Protein 8HGN (pdb70)

Nearest PDB structures (foldseek):
  8hgn-assembly1_A  TM=1.003E+00  e=7.269E-80  Methylorubrum extorquens CM4
  4e3e-assembly1_A  TM=9.596E-01  e=1.161E-53  Chloroflexus aurantiacus J-10-fl
  2bi0-assembly1_A  TM=8.191E-01  e=8.442E-24  Mycobacterium tuberculosis H37Rv
  5i7n-assembly1_A-2  TM=6.799E-01  e=1.472E-16  Mycobacteroides abscessus
  4ffu-assembly1_D  TM=8.219E-01  e=1.623E-09  Sinorhizobium meliloti 1021

Structure (mmCIF, N/CA/C/O backbone):
data_8HGN
#
_entry.id   8HGN
#
_cell.length_a   79.224
_cell.length_b   79.224
_cell.length_c   91.008
_cell.angle_alpha   90.00
_cell.angle_beta   90.00
_cell.angle_gamma   120.00
#
_symmetry.space_group_name_H-M   'P 63'
#
loop_
_entity.id
_entity.type
_entity.pdbx_description
1 polymer 'Beta-methylmalyl-CoA dehydratase'
2 non-polymer D-MALATE
3 water water
#
loop_
_atom_site.group_PDB
_atom_site.id
_atom_site.type_symbol
_atom_site.label_atom_id
_atom_site.label_alt_id
_atom_site.label_comp_id
_atom_site.label_asym_id
_atom_site.label_entity_id
_atom_site.label_seq_id
_atom_site.pdbx_PDB_ins_code
_atom_site.Cartn_x
_atom_site.Cartn_y
_atom_site.Cartn_z
_atom_site.occupancy
_atom_site.B_iso_or_equiv
_atom_site.auth_seq_id
_atom_site.auth_comp_id
_atom_site.auth_asym_id
_atom_site.auth_atom_id
_atom_site.pdbx_PDB_model_num
ATOM 1 N N . LYS A 1 2 ? -33.497 -44.705 -2.827 1.00 53.57 2 LYS A N 1
ATOM 2 C CA . LYS A 1 2 ? -32.232 -44.353 -2.114 1.00 54.30 2 LYS A CA 1
ATOM 3 C C . LYS A 1 2 ? -31.076 -44.144 -3.116 1.00 60.06 2 LYS A C 1
ATOM 4 O O . LYS A 1 2 ? -29.999 -43.659 -2.665 1.00 66.30 2 LYS A O 1
ATOM 10 N N . THR A 1 3 ? -31.278 -44.495 -4.401 1.00 58.50 3 THR A N 1
ATOM 11 C CA . THR A 1 3 ? -30.454 -44.070 -5.574 1.00 56.65 3 THR A CA 1
ATOM 12 C C . THR A 1 3 ? -30.298 -42.547 -5.545 1.00 61.00 3 THR A C 1
ATOM 13 O O . THR A 1 3 ? -31.291 -41.856 -5.853 1.00 63.47 3 THR A O 1
ATOM 17 N N . ASN A 1 4 ? -29.099 -42.058 -5.211 1.00 56.73 4 ASN A N 1
ATOM 18 C CA . ASN A 1 4 ? -28.817 -40.623 -4.950 1.00 49.54 4 ASN A CA 1
ATOM 19 C C . ASN A 1 4 ? -27.634 -40.213 -5.810 1.00 47.56 4 ASN A C 1
ATOM 20 O O . ASN A 1 4 ? -26.495 -40.477 -5.430 1.00 48.34 4 ASN A O 1
ATOM 25 N N . PRO A 1 5 ? -27.861 -39.556 -6.975 1.00 44.61 5 PRO A N 1
ATOM 26 C CA . PRO A 1 5 ? -26.770 -38.971 -7.752 1.00 45.31 5 PRO A CA 1
ATOM 27 C C . PRO A 1 5 ? -26.138 -37.752 -7.050 1.00 41.22 5 PRO A C 1
ATOM 28 O O . PRO A 1 5 ? -25.148 -37.249 -7.615 1.00 31.71 5 PRO A O 1
ATOM 32 N N . GLY A 1 6 ? -26.694 -37.332 -5.892 1.00 42.61 6 GLY A N 1
ATOM 33 C CA . GLY A 1 6 ? -26.154 -36.281 -4.998 1.00 39.41 6 GLY A CA 1
ATOM 34 C C . GLY A 1 6 ? -26.935 -34.978 -5.120 1.00 42.35 6 GLY A C 1
ATOM 35 O O . GLY A 1 6 ? -28.078 -35.027 -5.631 1.00 44.72 6 GLY A O 1
ATOM 36 N N . ARG A 1 7 ? -26.363 -33.861 -4.636 1.00 37.49 7 ARG A N 1
ATOM 37 C CA . ARG A 1 7 ? -26.889 -32.473 -4.797 1.00 35.55 7 ARG A CA 1
ATOM 38 C C . ARG A 1 7 ? -26.314 -31.777 -6.023 1.00 30.21 7 ARG A C 1
ATOM 39 O O . ARG A 1 7 ? -25.062 -31.829 -6.215 1.00 29.42 7 ARG A O 1
ATOM 47 N N . PHE A 1 8 ? -27.196 -31.098 -6.760 1.00 28.02 8 PHE A N 1
ATOM 48 C CA . PHE A 1 8 ? -26.881 -30.251 -7.938 1.00 32.32 8 PHE A CA 1
ATOM 49 C C . PHE A 1 8 ? -27.164 -28.776 -7.603 1.00 32.54 8 PHE A C 1
ATOM 50 O O . PHE A 1 8 ? -27.687 -28.463 -6.511 1.00 34.86 8 PHE A O 1
ATOM 58 N N . PHE A 1 9 ? -26.788 -27.880 -8.514 1.00 35.73 9 PHE A N 1
ATOM 59 C CA . PHE A 1 9 ? -26.788 -26.411 -8.271 1.00 37.60 9 PHE A CA 1
ATOM 60 C C . PHE A 1 9 ? -28.188 -25.950 -7.816 1.00 36.53 9 PHE A C 1
ATOM 61 O O . PHE A 1 9 ? -28.279 -25.374 -6.702 1.00 30.86 9 PHE A O 1
ATOM 69 N N . GLU A 1 10 ? -29.260 -26.289 -8.554 1.00 39.80 10 GLU A N 1
ATOM 70 C CA . GLU A 1 10 ? -30.674 -25.947 -8.181 1.00 35.83 10 GLU A CA 1
ATOM 71 C C . GLU A 1 10 ? -31.094 -26.473 -6.802 1.00 34.22 10 GLU A C 1
ATOM 72 O O . GLU A 1 10 ? -32.095 -25.956 -6.313 1.00 35.03 10 GLU A O 1
ATOM 78 N N . ASP A 1 11 ? -30.387 -27.439 -6.192 1.00 32.29 11 ASP A N 1
ATOM 79 C CA . ASP A 1 11 ? -30.768 -28.022 -4.872 1.00 33.53 11 ASP A CA 1
ATOM 80 C C . ASP A 1 11 ? -30.329 -27.139 -3.709 1.00 31.40 11 ASP A C 1
ATOM 81 O O . ASP A 1 11 ? -30.954 -27.243 -2.672 1.00 38.11 11 ASP A O 1
ATOM 86 N N . PHE A 1 12 ? -29.285 -26.323 -3.853 1.00 35.96 12 PHE A N 1
ATOM 87 C CA . PHE A 1 12 ? -28.809 -25.419 -2.771 1.00 34.39 12 PHE A CA 1
ATOM 88 C C . PHE A 1 12 ? -29.811 -24.280 -2.568 1.00 35.97 12 PHE A C 1
ATOM 89 O O . PHE A 1 12 ? -30.284 -23.667 -3.569 1.00 40.18 12 PHE A O 1
ATOM 97 N N . ARG A 1 13 ? -30.095 -23.983 -1.303 1.00 39.96 13 ARG A N 1
ATOM 98 C CA . ARG A 1 13 ? -30.834 -22.766 -0.875 1.00 47.35 13 ARG A CA 1
ATOM 99 C C . ARG A 1 13 ? -29.900 -21.898 -0.027 1.00 43.01 13 ARG A C 1
ATOM 100 O O . ARG A 1 13 ? -29.331 -22.443 0.937 1.00 50.23 13 ARG A O 1
ATOM 108 N N . LEU A 1 14 ? -29.704 -20.620 -0.373 1.00 41.67 14 LEU A N 1
ATOM 109 C CA . LEU A 1 14 ? -28.843 -19.695 0.433 1.00 40.28 14 LEU A CA 1
ATOM 110 C C . LEU A 1 14 ? -29.192 -19.860 1.913 1.00 42.96 14 LEU A C 1
ATOM 111 O O . LEU A 1 14 ? -30.362 -20.237 2.201 1.00 42.96 14 LEU A O 1
ATOM 116 N N . GLY A 1 15 ? -28.190 -19.645 2.792 1.00 40.33 15 GLY A N 1
ATOM 117 C CA . GLY A 1 15 ? -28.299 -19.660 4.259 1.00 36.18 15 GLY A CA 1
ATOM 118 C C . GLY A 1 15 ? -28.502 -21.044 4.841 1.00 37.67 15 GLY A C 1
ATOM 119 O O . GLY A 1 15 ? -28.610 -21.139 6.097 1.00 40.94 15 GLY A O 1
ATOM 120 N N . GLU A 1 16 ? -28.553 -22.114 4.036 1.00 35.80 16 GLU A N 1
ATOM 121 C CA . GLU A 1 16 ? -28.667 -23.466 4.648 1.00 36.65 16 GLU A CA 1
ATOM 122 C C . GLU A 1 16 ? -27.323 -23.870 5.272 1.00 33.34 16 GLU A C 1
ATOM 123 O O . GLU A 1 16 ? -26.248 -23.584 4.707 1.00 32.25 16 GLU A O 1
ATOM 129 N N . THR A 1 17 ? -27.414 -24.510 6.429 1.00 37.19 17 THR A N 1
ATOM 130 C CA . THR A 1 17 ? -26.298 -25.156 7.153 1.00 38.53 17 THR A CA 1
ATOM 131 C C . THR A 1 17 ? -26.397 -26.631 6.798 1.00 38.81 17 THR A C 1
ATOM 132 O O . THR A 1 17 ? -27.527 -27.183 6.901 1.00 36.08 17 THR A O 1
ATOM 136 N N . ILE A 1 18 ? -25.291 -27.193 6.310 1.00 37.95 18 ILE A N 1
ATOM 137 C CA . ILE A 1 18 ? -25.142 -28.653 6.054 1.00 34.32 18 ILE A CA 1
ATOM 138 C C . ILE A 1 18 ? -24.169 -29.217 7.091 1.00 31.73 18 ILE A C 1
ATOM 139 O O . ILE A 1 18 ? -23.023 -28.714 7.183 1.00 33.13 18 ILE A O 1
ATOM 144 N N . ARG A 1 19 ? -24.646 -30.200 7.846 1.00 32.67 19 ARG A N 1
ATOM 145 C CA . ARG A 1 19 ? -23.912 -30.901 8.930 1.00 35.14 19 ARG A CA 1
ATOM 146 C C . ARG A 1 19 ? -23.339 -32.217 8.366 1.00 31.04 19 ARG A C 1
ATOM 147 O O . ARG A 1 19 ? -24.024 -33.238 8.441 1.00 30.54 19 ARG A O 1
ATOM 155 N N . HIS A 1 20 ? -22.130 -32.155 7.783 1.00 27.97 20 HIS A N 1
ATOM 156 C CA . HIS A 1 20 ? -21.509 -33.212 6.938 1.00 27.37 20 HIS A CA 1
ATOM 157 C C . HIS A 1 20 ? -21.279 -34.493 7.725 1.00 25.92 20 HIS A C 1
ATOM 158 O O . HIS A 1 20 ? -21.154 -34.434 8.934 1.00 30.36 20 HIS A O 1
ATOM 165 N N . ALA A 1 21 ? -21.299 -35.627 7.028 1.00 30.04 21 ALA A N 1
ATOM 166 C CA . ALA A 1 21 ? -21.136 -36.986 7.592 1.00 25.23 21 ALA A CA 1
ATOM 167 C C . ALA A 1 21 ? -19.654 -37.385 7.602 1.00 23.06 21 ALA A C 1
ATOM 168 O O . ALA A 1 21 ? -18.775 -36.573 7.173 1.00 24.72 21 ALA A O 1
ATOM 170 N N . THR A 1 22 ? -19.411 -38.585 8.103 1.00 22.87 22 THR A N 1
ATOM 171 C CA . THR A 1 22 ? -18.110 -39.308 8.144 1.00 24.82 22 THR A CA 1
ATOM 172 C C . THR A 1 22 ? -17.045 -38.421 8.773 1.00 22.20 22 THR A C 1
ATOM 173 O O . THR A 1 22 ? -16.140 -37.957 8.084 1.00 22.98 22 THR A O 1
ATOM 177 N N . PRO A 1 23 ? -17.099 -38.179 10.101 1.00 23.59 23 PRO A N 1
ATOM 178 C CA . PRO A 1 23 ? -15.999 -37.520 10.792 1.00 23.28 23 PRO A CA 1
ATOM 179 C C . PRO A 1 23 ? -14.778 -38.448 10.716 1.00 23.22 23 PRO A C 1
ATOM 180 O O . PRO A 1 23 ? -14.947 -39.660 10.638 1.00 24.75 23 PRO A O 1
ATOM 184 N N . ARG A 1 24 ? -13.583 -37.854 10.736 1.00 21.68 24 ARG A N 1
ATOM 185 C CA . ARG A 1 24 ? -12.343 -38.558 10.380 1.00 23.79 24 ARG A CA 1
ATOM 186 C C . ARG A 1 24 ? -11.332 -38.495 11.513 1.00 22.07 24 ARG A C 1
ATOM 187 O O . ARG A 1 24 ? -10.848 -37.378 11.759 1.00 20.76 24 ARG A O 1
ATOM 195 N N . THR A 1 25 ? -10.974 -39.653 12.086 1.00 24.34 25 THR A N 1
ATOM 196 C CA . THR A 1 25 ? -9.792 -39.803 12.970 1.00 24.66 25 THR A CA 1
ATOM 197 C C . THR A 1 25 ? -8.528 -39.839 12.105 1.00 24.32 25 THR A C 1
ATOM 198 O O . THR A 1 25 ? -8.389 -40.727 11.250 1.00 23.44 25 THR A O 1
ATOM 202 N N . VAL A 1 26 ? -7.656 -38.860 12.296 1.00 22.65 26 VAL A N 1
ATOM 203 C CA . VAL A 1 26 ? -6.388 -38.740 11.553 1.00 22.64 26 VAL A CA 1
ATOM 204 C C . VAL A 1 26 ? -5.337 -39.365 12.464 1.00 26.81 26 VAL A C 1
ATOM 205 O O . VAL A 1 26 ? -5.360 -39.062 13.689 1.00 24.86 26 VAL A O 1
ATOM 209 N N . THR A 1 27 ? -4.590 -40.335 11.915 1.00 22.96 27 THR A N 1
ATOM 210 C CA . THR A 1 27 ? -3.592 -41.187 12.596 1.00 22.64 27 THR A CA 1
ATOM 211 C C . THR A 1 27 ? -2.233 -40.970 11.933 1.00 22.70 27 THR A C 1
ATOM 212 O O . THR A 1 27 ? -2.149 -40.233 10.889 1.00 19.58 27 THR A O 1
ATOM 216 N N . THR A 1 28 ? -1.207 -41.627 12.455 1.00 21.19 28 THR A N 1
ATOM 217 C CA . THR A 1 28 ? 0.141 -41.671 11.817 1.00 24.14 28 THR A CA 1
ATOM 218 C C . THR A 1 28 ? 0.088 -42.474 10.501 1.00 20.40 28 THR A C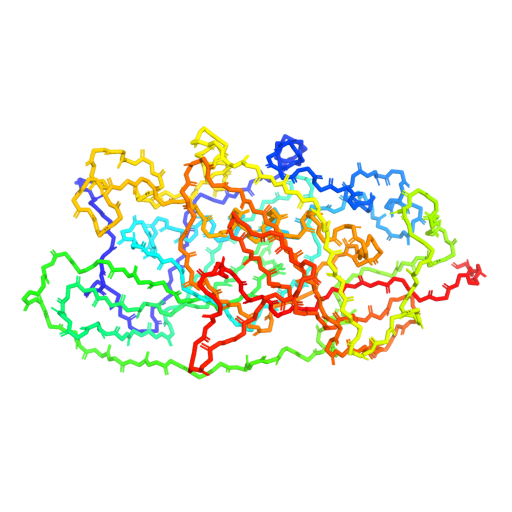 1
ATOM 219 O O . THR A 1 28 ? 1.001 -42.289 9.688 1.00 21.36 28 THR A O 1
ATOM 223 N N . GLY A 1 29 ? -0.940 -43.303 10.268 1.00 21.23 29 GLY A N 1
ATOM 224 C CA . GLY A 1 29 ? -1.213 -43.824 8.902 1.00 18.72 29 GLY A CA 1
ATOM 225 C C . GLY A 1 29 ? -1.344 -42.694 7.889 1.00 19.18 29 GLY A C 1
ATOM 226 O O . GLY A 1 29 ? -0.682 -42.702 6.850 1.00 19.11 29 GLY A O 1
ATOM 227 N N . ASP A 1 30 ? -2.175 -41.699 8.180 1.00 18.30 30 ASP A N 1
ATOM 228 C CA . ASP A 1 30 ? -2.484 -40.594 7.261 1.00 18.61 30 ASP A CA 1
ATOM 229 C C . ASP A 1 30 ? -1.215 -39.777 7.082 1.00 19.41 30 ASP A C 1
ATOM 230 O O . ASP A 1 30 ? -0.956 -39.365 5.947 1.00 14.81 30 ASP A O 1
ATOM 235 N N . VAL A 1 31 ? -0.492 -39.515 8.184 1.00 16.55 31 VAL A N 1
ATOM 236 C CA . VAL A 1 31 ? 0.771 -38.714 8.146 1.00 16.65 31 VAL A CA 1
ATOM 237 C C . VAL A 1 31 ? 1.756 -39.393 7.187 1.00 14.77 31 VAL A C 1
ATOM 238 O O . VAL A 1 31 ? 2.435 -38.709 6.388 1.00 16.75 31 VAL A O 1
ATOM 242 N N . ALA A 1 32 ? 1.957 -40.694 7.333 1.00 14.81 32 ALA A N 1
ATOM 243 C CA . ALA A 1 32 ? 2.923 -41.443 6.488 1.00 14.90 32 ALA A CA 1
ATOM 244 C C . ALA A 1 32 ? 2.472 -41.404 5.008 1.00 14.71 32 ALA A C 1
ATOM 245 O O . ALA A 1 32 ? 3.324 -41.324 4.104 1.00 13.52 32 ALA A O 1
ATOM 247 N N . LEU A 1 33 ? 1.170 -41.493 4.744 1.00 17.47 33 LEU A N 1
ATOM 248 C CA . LEU A 1 33 ? 0.681 -41.543 3.320 1.00 18.29 33 LEU A CA 1
ATOM 249 C C . LEU A 1 33 ? 0.768 -40.147 2.703 1.00 19.98 33 LEU A C 1
ATOM 250 O O . LEU A 1 33 ? 1.205 -40.022 1.477 1.00 19.36 33 LEU A O 1
ATOM 255 N N . TYR A 1 34 ? 0.425 -39.120 3.496 1.00 18.63 34 TYR A N 1
ATOM 256 C CA . TYR A 1 34 ? 0.551 -37.694 3.110 1.00 17.73 34 TYR A CA 1
ATOM 257 C C . TYR A 1 34 ? 2.017 -37.461 2.756 1.00 19.03 34 TYR A C 1
ATOM 258 O O . TYR A 1 34 ? 2.281 -36.805 1.718 1.00 17.30 34 TYR A O 1
ATOM 267 N N . THR A 1 35 ? 2.959 -37.970 3.590 1.00 18.53 35 THR A N 1
ATOM 268 C CA . THR A 1 35 ? 4.419 -37.782 3.356 1.00 16.66 35 THR A CA 1
ATOM 269 C C . THR A 1 35 ? 4.814 -38.402 2.002 1.00 15.04 35 THR A C 1
ATOM 270 O O . THR A 1 35 ? 5.553 -37.766 1.255 1.00 15.44 35 THR A O 1
ATOM 274 N N . ALA A 1 36 ? 4.342 -39.589 1.700 1.00 13.64 36 ALA A N 1
ATOM 275 C CA . ALA A 1 36 ? 4.634 -40.312 0.449 1.00 14.62 36 ALA A CA 1
ATOM 276 C C . ALA A 1 36 ? 3.855 -39.714 -0.749 1.00 14.53 36 ALA A C 1
ATOM 277 O O . ALA A 1 36 ? 4.354 -39.871 -1.875 1.00 15.40 36 ALA A O 1
ATOM 279 N N . LEU A 1 37 ? 2.715 -39.027 -0.563 1.00 14.85 37 LEU A N 1
ATOM 280 C CA . LEU A 1 37 ? 1.938 -38.497 -1.728 1.00 15.22 37 LEU A CA 1
ATOM 281 C C . LEU A 1 37 ? 2.531 -37.136 -2.190 1.00 17.47 37 LEU A C 1
ATOM 282 O O . LEU A 1 37 ? 2.564 -36.826 -3.449 1.00 13.35 37 LEU A O 1
ATOM 287 N N . TYR A 1 38 ? 3.168 -36.402 -1.275 1.00 16.72 38 TYR A N 1
ATOM 288 C CA . TYR A 1 38 ? 3.583 -34.988 -1.528 1.00 17.54 38 TYR A CA 1
ATOM 289 C C . TYR A 1 38 ? 5.062 -34.750 -1.210 1.00 17.11 38 TYR A C 1
ATOM 290 O O . TYR A 1 38 ? 5.621 -33.736 -1.689 1.00 20.38 38 TYR A O 1
ATOM 299 N N . GLY A 1 39 ? 5.674 -35.581 -0.379 1.00 18.95 39 GLY A N 1
ATOM 300 C CA . GLY A 1 39 ? 7.108 -35.477 -0.052 1.00 19.24 39 GLY A CA 1
ATOM 301 C C . GLY A 1 39 ? 7.495 -34.248 0.765 1.00 19.29 39 GLY A C 1
ATOM 302 O O . GLY A 1 39 ? 8.643 -33.820 0.676 1.00 19.39 39 GLY A O 1
ATOM 303 N N . PRO A 1 40 ? 6.642 -33.675 1.650 1.00 20.40 40 PRO A N 1
ATOM 304 C CA . PRO A 1 40 ? 7.042 -32.496 2.418 1.00 22.23 40 PRO A CA 1
ATOM 305 C C . PRO A 1 40 ? 8.154 -32.842 3.420 1.00 22.68 40 PRO A C 1
ATOM 306 O O . PRO A 1 40 ? 8.243 -33.964 3.856 1.00 20.41 40 PRO A O 1
ATOM 310 N N . ARG A 1 41 ? 9.053 -31.895 3.667 1.00 25.71 41 ARG A N 1
ATOM 311 C CA . ARG A 1 41 ? 10.283 -32.154 4.455 1.00 25.19 41 ARG A CA 1
ATOM 312 C C . ARG A 1 41 ? 10.385 -31.150 5.601 1.00 27.87 41 ARG A C 1
ATOM 313 O O . ARG A 1 41 ? 11.454 -31.056 6.177 1.00 30.66 41 ARG A O 1
ATOM 321 N N . PHE A 1 42 ? 9.302 -30.440 5.914 1.00 28.51 42 PHE A N 1
ATOM 322 C CA . PHE A 1 42 ? 9.221 -29.526 7.079 1.00 25.37 42 PHE A CA 1
ATOM 323 C C . PHE A 1 42 ? 9.365 -30.361 8.348 1.00 25.13 42 PHE A C 1
ATOM 324 O O . PHE A 1 42 ? 8.513 -31.252 8.635 1.00 21.39 42 PHE A O 1
ATOM 332 N N . THR A 1 43 ? 10.409 -30.054 9.119 1.00 25.37 43 THR A N 1
ATOM 333 C CA . THR A 1 43 ? 10.871 -30.889 10.262 1.00 24.10 43 THR A CA 1
ATOM 334 C C . THR A 1 43 ? 9.843 -30.879 11.394 1.00 23.61 43 THR A C 1
ATOM 335 O O . THR A 1 43 ? 9.599 -31.952 12.016 1.00 26.85 43 THR A O 1
ATOM 339 N N . VAL A 1 44 ? 9.184 -29.752 11.663 1.00 24.25 44 VAL A N 1
ATOM 340 C CA . VAL A 1 44 ? 8.165 -29.727 12.753 1.00 24.72 44 VAL A CA 1
ATOM 341 C C . VAL A 1 44 ? 7.218 -30.920 12.562 1.00 25.02 44 VAL A C 1
ATOM 342 O O . VAL A 1 44 ? 6.949 -31.608 13.539 1.00 25.19 44 VAL A O 1
ATOM 346 N N . GLN A 1 45 ? 6.714 -31.153 11.344 1.00 25.32 45 GLN A N 1
ATOM 347 C CA . GLN A 1 45 ? 5.706 -32.205 11.069 1.00 24.50 45 GLN A CA 1
ATOM 348 C C . GLN A 1 45 ? 6.377 -33.582 10.963 1.00 24.13 45 GLN A C 1
ATOM 349 O O . GLN A 1 45 ? 5.721 -34.582 11.294 1.00 27.02 45 GLN A O 1
ATOM 355 N N . SER A 1 46 ? 7.608 -33.642 10.474 1.00 24.49 46 SER A N 1
ATOM 356 C CA . SER A 1 46 ? 8.339 -34.892 10.142 1.00 26.63 46 SER A CA 1
ATOM 357 C C . SER A 1 46 ? 8.970 -35.545 11.384 1.00 27.06 46 SER A C 1
ATOM 358 O O . SER A 1 46 ? 8.975 -36.797 11.419 1.00 20.06 46 SER A O 1
ATOM 361 N N . SER A 1 47 ? 9.457 -34.752 12.356 1.00 28.00 47 SER A N 1
ATOM 362 C CA . SER A 1 47 ? 10.210 -35.230 13.563 1.00 27.75 47 SER A CA 1
ATOM 363 C C . SER A 1 47 ? 9.523 -34.809 14.866 1.00 26.91 47 SER A C 1
ATOM 364 O O . SER A 1 47 ? 9.534 -33.587 15.150 1.00 25.68 47 SER A O 1
ATOM 367 N N . ASP A 1 48 ? 8.938 -35.763 15.605 1.00 27.38 48 ASP A N 1
ATOM 368 C CA . ASP A 1 48 ? 8.385 -35.546 16.972 1.00 35.74 48 ASP A CA 1
ATOM 369 C C . ASP A 1 48 ? 9.506 -34.966 17.866 1.00 36.79 48 ASP A C 1
ATOM 370 O O . ASP A 1 48 ? 9.274 -33.915 18.505 1.00 35.88 48 ASP A O 1
ATOM 375 N N . ALA A 1 49 ? 10.675 -35.613 17.888 1.00 33.57 49 ALA A N 1
ATOM 376 C CA . ALA A 1 49 ? 11.866 -35.178 18.653 1.00 36.39 49 ALA A CA 1
ATOM 377 C C . ALA A 1 49 ? 12.002 -33.654 18.550 1.00 36.99 49 ALA A C 1
ATOM 378 O O . ALA A 1 49 ? 12.079 -32.995 19.606 1.00 33.07 49 ALA A O 1
ATOM 380 N N . PHE A 1 50 ? 11.997 -33.138 17.319 1.00 31.15 50 PHE A N 1
ATOM 381 C CA . PHE A 1 50 ? 12.269 -31.725 16.981 1.00 35.05 50 PHE A CA 1
ATOM 382 C C . PHE A 1 50 ? 11.120 -30.825 17.457 1.00 40.95 50 PHE A C 1
ATOM 383 O O . PHE A 1 50 ? 11.396 -29.717 17.989 1.00 41.14 50 PHE A O 1
ATOM 391 N N . ALA A 1 51 ? 9.876 -31.242 17.191 1.00 39.34 51 ALA A N 1
ATOM 392 C CA . ALA A 1 51 ? 8.637 -30.535 17.577 1.00 36.99 51 ALA A CA 1
ATOM 393 C C . ALA A 1 51 ? 8.594 -30.376 19.100 1.00 36.17 51 ALA A C 1
ATOM 394 O O . ALA A 1 51 ? 8.282 -29.292 19.591 1.00 35.50 51 ALA A O 1
ATOM 396 N N . LYS A 1 52 ? 8.822 -31.471 19.807 1.00 36.22 52 LYS A N 1
ATOM 397 C CA . LYS A 1 52 ? 8.792 -31.519 21.288 1.00 37.71 52 LYS A CA 1
ATOM 398 C C . LYS A 1 52 ? 9.807 -30.518 21.838 1.00 38.33 52 LYS A C 1
ATOM 399 O O . LYS A 1 52 ? 9.397 -29.694 22.681 1.00 40.16 52 LYS A O 1
ATOM 405 N N . THR A 1 53 ? 11.044 -30.523 21.331 1.00 36.23 53 THR A N 1
ATOM 406 C CA . THR A 1 53 ? 12.123 -29.647 21.865 1.00 40.79 53 THR A CA 1
ATOM 407 C C . THR A 1 53 ? 11.645 -28.191 21.754 1.00 42.77 53 THR A C 1
ATOM 408 O O . THR A 1 53 ? 11.795 -27.455 22.743 1.00 40.96 53 THR A O 1
ATOM 412 N N . ILE A 1 54 ? 11.038 -27.802 20.625 1.00 44.95 54 ILE A N 1
ATOM 413 C CA . ILE A 1 54 ? 10.720 -26.370 20.329 1.00 40.10 54 ILE A CA 1
ATOM 414 C C . ILE A 1 54 ? 9.438 -25.926 21.035 1.00 36.67 54 ILE A C 1
ATOM 415 O O . ILE A 1 54 ? 9.227 -24.704 21.076 1.00 42.82 54 ILE A O 1
ATOM 420 N N . GLY A 1 55 ? 8.607 -26.830 21.552 1.00 35.18 55 GLY A N 1
ATOM 421 C CA . GLY A 1 55 ? 7.461 -26.438 22.401 1.00 39.14 55 GLY A CA 1
ATOM 422 C C . GLY A 1 55 ? 6.102 -26.990 21.986 1.00 39.72 55 GLY A C 1
ATOM 423 O O . GLY A 1 55 ? 5.101 -26.587 22.633 1.00 46.29 55 GLY A O 1
ATOM 424 N N . TYR A 1 56 ? 6.039 -27.910 21.012 1.00 39.98 56 TYR A N 1
ATOM 425 C CA . TYR A 1 56 ? 4.825 -28.724 20.720 1.00 36.63 56 TYR A CA 1
ATOM 426 C C . TYR A 1 56 ? 4.763 -29.933 21.638 1.00 32.93 56 TYR A C 1
ATOM 427 O O . TYR A 1 56 ? 5.802 -30.391 22.085 1.00 32.90 56 TYR A O 1
ATOM 436 N N . PRO A 1 57 ? 3.564 -30.502 21.896 1.00 32.95 57 PRO A N 1
ATOM 437 C CA . PRO A 1 57 ? 3.423 -31.788 22.589 1.00 36.01 57 PRO A CA 1
ATOM 438 C C . PRO A 1 57 ? 3.851 -33.049 21.816 1.00 37.72 57 PRO A C 1
ATOM 439 O O . PRO A 1 57 ? 4.045 -34.121 22.424 1.00 42.40 57 PRO A O 1
ATOM 443 N N . ALA A 1 58 ? 3.916 -32.915 20.492 1.00 36.63 58 ALA A N 1
ATOM 444 C CA . ALA A 1 58 ? 4.193 -33.969 19.485 1.00 31.76 58 ALA A CA 1
ATOM 445 C C . ALA A 1 58 ? 4.161 -33.275 18.119 1.00 28.85 58 ALA A C 1
ATOM 446 O O . ALA A 1 58 ? 3.665 -32.090 18.072 1.00 29.63 58 ALA A O 1
ATOM 448 N N . SER A 1 59 ? 4.701 -33.882 17.057 1.00 26.99 59 SER A N 1
ATOM 449 C CA . SER A 1 59 ? 4.558 -33.319 15.685 1.00 25.51 59 SER A CA 1
ATOM 450 C C . SER A 1 59 ? 3.078 -33.030 15.462 1.00 23.63 59 SER A C 1
ATOM 451 O O . SER A 1 59 ? 2.218 -33.852 15.760 1.00 24.51 59 SER A O 1
ATOM 454 N N . PRO A 1 60 ? 2.712 -31.829 15.008 1.00 22.36 60 PRO A N 1
ATOM 455 C CA . PRO A 1 60 ? 1.347 -31.573 14.566 1.00 24.93 60 PRO A CA 1
ATOM 456 C C . PRO A 1 60 ? 1.118 -32.125 13.141 1.00 23.95 60 PRO A C 1
ATOM 457 O O . PRO A 1 60 ? 2.089 -32.295 12.412 1.00 21.98 60 PRO A O 1
ATOM 461 N N . LEU A 1 61 ? -0.137 -32.390 12.779 1.00 23.75 61 LEU A N 1
ATOM 462 C CA . LEU A 1 61 ? -0.480 -32.738 11.372 1.00 25.54 61 LEU A CA 1
ATOM 463 C C . LEU A 1 61 ? -0.033 -31.580 10.487 1.00 23.70 61 LEU A C 1
ATOM 464 O O . LEU A 1 61 ? -0.211 -30.434 10.908 1.00 28.27 61 LEU A O 1
ATOM 469 N N . ASP A 1 62 ? 0.575 -31.877 9.329 1.00 25.09 62 ASP A N 1
ATOM 470 C CA . ASP A 1 62 ? 0.706 -30.909 8.214 1.00 24.00 62 ASP A CA 1
ATOM 471 C C . ASP A 1 62 ? -0.644 -30.173 8.120 1.00 21.82 62 ASP A C 1
ATOM 472 O O . ASP A 1 62 ? -1.711 -30.813 8.174 1.00 21.27 62 ASP A O 1
ATOM 477 N N . ASP A 1 63 ? -0.613 -28.852 8.040 1.00 21.77 63 ASP A N 1
ATOM 478 C CA . ASP A 1 63 ? -1.846 -28.020 8.056 1.00 21.18 63 ASP A CA 1
ATOM 479 C C . ASP A 1 63 ? -2.709 -28.378 6.820 1.00 20.32 63 ASP A C 1
ATOM 480 O O . ASP A 1 63 ? -3.919 -28.296 6.915 1.00 20.41 63 ASP A O 1
ATOM 485 N N . LEU A 1 64 ? -2.098 -28.780 5.712 1.00 19.76 64 LEU A N 1
ATOM 486 C CA . LEU A 1 64 ? -2.828 -29.152 4.469 1.00 20.66 64 LEU A CA 1
ATOM 487 C C . LEU A 1 64 ? -3.391 -30.569 4.621 1.00 21.59 64 LEU A C 1
ATOM 488 O O . LEU A 1 64 ? -4.443 -30.825 4.030 1.00 18.85 64 LEU A O 1
ATOM 493 N N . LEU A 1 65 ? -2.796 -31.450 5.450 1.00 20.99 65 LEU A N 1
ATOM 494 C CA . LEU A 1 65 ? -3.479 -32.744 5.712 1.00 20.49 65 LEU A CA 1
ATOM 495 C C . LEU A 1 65 ? -4.763 -32.407 6.483 1.00 23.31 65 LEU A C 1
ATOM 496 O O . LEU A 1 65 ? -5.784 -32.931 6.149 1.00 18.82 65 LEU A O 1
ATOM 501 N N . THR A 1 66 ? -4.702 -31.525 7.496 1.00 23.18 66 THR A N 1
ATOM 502 C CA . THR A 1 66 ? -5.902 -31.051 8.225 1.00 22.70 66 THR A CA 1
ATOM 503 C C . THR A 1 66 ? -6.899 -30.487 7.201 1.00 19.70 66 THR A C 1
ATOM 504 O O . THR A 1 66 ? -8.092 -30.807 7.284 1.00 19.53 66 THR A O 1
ATOM 508 N N . PHE A 1 67 ? -6.414 -29.626 6.310 1.00 17.84 67 PHE A N 1
ATOM 509 C CA . PHE A 1 67 ? -7.270 -28.893 5.359 1.00 21.71 67 PHE A CA 1
ATOM 510 C C . PHE A 1 67 ? -7.957 -29.877 4.401 1.00 22.54 67 PHE A C 1
ATOM 511 O O . PHE A 1 67 ? -9.155 -29.759 4.153 1.00 18.51 67 PHE A O 1
ATOM 519 N N . HIS A 1 68 ? -7.207 -30.803 3.811 1.00 24.69 68 HIS A N 1
ATOM 520 C CA . HIS A 1 68 ? -7.794 -31.738 2.805 1.00 23.51 68 HIS A CA 1
ATOM 521 C C . HIS A 1 68 ? -8.806 -32.661 3.476 1.00 22.55 68 HIS A C 1
ATOM 522 O O . HIS A 1 68 ? -9.790 -33.058 2.786 1.00 22.07 68 HIS A O 1
ATOM 529 N N . VAL A 1 69 ? -8.592 -33.009 4.753 1.00 20.84 69 VAL A N 1
ATOM 530 C CA . VAL A 1 69 ? -9.568 -33.870 5.481 1.00 20.06 69 VAL A CA 1
ATOM 531 C C . VAL A 1 69 ? -10.853 -33.092 5.745 1.00 19.22 69 VAL A C 1
ATOM 532 O O . VAL A 1 69 ? -11.925 -33.688 5.589 1.00 20.11 69 VAL A O 1
ATOM 536 N N . VAL A 1 70 ? -10.753 -31.839 6.181 1.00 20.44 70 VAL A N 1
ATOM 537 C CA . VAL A 1 70 ? -11.918 -30.994 6.563 1.00 21.07 70 VAL A CA 1
ATOM 538 C C . VAL A 1 70 ? -12.690 -30.702 5.266 1.00 19.77 70 VAL A C 1
ATOM 539 O O . VAL A 1 70 ? -13.872 -30.892 5.253 1.00 20.90 70 VAL A O 1
ATOM 543 N N . PHE A 1 71 ? -11.998 -30.317 4.199 1.00 21.61 71 PHE A N 1
ATOM 544 C CA . PHE A 1 71 ? -12.591 -30.117 2.844 1.00 21.61 71 PHE A CA 1
ATOM 545 C C . PHE A 1 71 ? -13.285 -31.413 2.392 1.00 19.92 71 PHE A C 1
ATOM 546 O O . PHE A 1 71 ? -14.455 -31.359 1.928 1.00 20.40 71 PHE A O 1
ATOM 554 N N . GLY A 1 72 ? -12.604 -32.550 2.569 1.00 21.49 72 GLY A N 1
ATOM 555 C CA . GLY A 1 72 ? -13.048 -33.885 2.121 1.00 22.26 72 GLY A CA 1
ATOM 556 C C . GLY A 1 72 ? -14.457 -34.192 2.572 1.00 19.14 72 GLY A C 1
ATOM 557 O O . GLY A 1 72 ? -15.302 -34.485 1.740 1.00 19.25 72 GLY A O 1
ATOM 558 N N . LYS A 1 73 ? -14.705 -33.983 3.859 1.00 20.88 73 LYS A N 1
ATOM 559 C CA . LYS A 1 73 ? -15.974 -34.272 4.568 1.00 22.09 73 LYS A CA 1
ATOM 560 C C . LYS A 1 73 ? -17.106 -33.467 3.928 1.00 21.78 73 LYS A C 1
ATOM 561 O O . LYS A 1 73 ? -18.246 -33.983 3.889 1.00 20.40 73 LYS A O 1
ATOM 567 N N . THR A 1 74 ? -16.809 -32.289 3.392 1.00 22.23 74 THR A N 1
ATOM 568 C CA . THR A 1 74 ? -17.850 -31.420 2.762 1.00 25.62 74 THR A CA 1
ATOM 569 C C . THR A 1 74 ? -18.160 -31.941 1.360 1.00 25.51 74 THR A C 1
ATOM 570 O O . THR A 1 74 ? -19.165 -31.500 0.773 1.00 26.43 74 THR A O 1
ATOM 574 N N . VAL A 1 75 ? -17.305 -32.774 0.765 1.00 28.84 75 VAL A N 1
ATOM 575 C CA . VAL A 1 75 ? -17.466 -32.976 -0.704 1.00 27.49 75 VAL A CA 1
ATOM 576 C C . VAL A 1 75 ? -18.781 -33.711 -0.995 1.00 26.45 75 VAL A C 1
ATOM 577 O O . VAL A 1 75 ? -19.535 -33.259 -1.837 1.00 30.27 75 VAL A O 1
ATOM 581 N N . PRO A 1 76 ? -19.146 -34.825 -0.328 1.00 28.06 76 PRO A N 1
ATOM 582 C CA . PRO A 1 76 ? -20.397 -35.527 -0.648 1.00 27.16 76 PRO A CA 1
ATOM 583 C C . PRO A 1 76 ? -21.634 -34.621 -0.838 1.00 29.47 76 PRO A C 1
ATOM 584 O O . PRO A 1 76 ? -22.416 -34.854 -1.754 1.00 26.71 76 PRO A O 1
ATOM 588 N N . ASP A 1 77 ? -21.777 -33.594 -0.004 1.00 30.58 77 ASP A N 1
ATOM 589 C CA . ASP A 1 77 ? -22.983 -32.722 0.026 1.00 30.70 77 ASP A CA 1
ATOM 590 C C . ASP A 1 77 ? -22.854 -31.561 -0.964 1.00 32.54 77 ASP A C 1
ATOM 591 O O . ASP A 1 77 ? -23.874 -31.213 -1.639 1.00 34.64 77 ASP A O 1
ATOM 596 N N . VAL A 1 78 ? -21.664 -30.970 -1.071 1.00 28.95 78 VAL A N 1
ATOM 597 C CA . VAL A 1 78 ? -21.444 -29.687 -1.788 1.00 25.27 78 VAL A CA 1
ATOM 598 C C . VAL A 1 78 ? -20.998 -29.946 -3.237 1.00 27.84 78 VAL A C 1
ATOM 599 O O . VAL A 1 78 ? -21.691 -29.485 -4.139 1.00 30.22 78 VAL A O 1
ATOM 603 N N . SER A 1 79 ? -19.921 -30.706 -3.447 1.00 24.10 79 SER A N 1
ATOM 604 C CA . SER A 1 79 ? -19.099 -30.735 -4.690 1.00 25.22 79 SER A CA 1
ATOM 605 C C . SER A 1 79 ? -18.972 -32.163 -5.271 1.00 22.18 79 SER A C 1
ATOM 606 O O . SER A 1 79 ? -18.114 -32.383 -6.116 1.00 22.45 79 SER A O 1
ATOM 609 N N . LEU A 1 80 ? -19.795 -33.112 -4.840 1.00 22.73 80 LEU A N 1
ATOM 610 C CA . LEU A 1 80 ? -19.803 -34.482 -5.415 1.00 25.33 80 LEU A CA 1
ATOM 611 C C . LEU A 1 80 ? -19.965 -34.360 -6.922 1.00 27.49 80 LEU A C 1
ATOM 612 O O . LEU A 1 80 ? -19.316 -35.148 -7.654 1.00 32.36 80 LEU A O 1
ATOM 617 N N . ASN A 1 81 ? -20.772 -33.381 -7.346 1.00 28.22 81 ASN A N 1
ATOM 618 C CA . ASN A 1 81 ? -21.157 -33.164 -8.766 1.00 31.16 81 ASN A CA 1
ATOM 619 C C . ASN A 1 81 ? -20.502 -31.895 -9.305 1.00 34.37 81 ASN A C 1
ATOM 620 O O . ASN A 1 81 ? -21.069 -31.276 -10.227 1.00 38.81 81 ASN A O 1
ATOM 625 N N . ALA A 1 82 ? -19.345 -31.537 -8.761 1.00 32.77 82 ALA A N 1
ATOM 626 C CA . ALA A 1 82 ? -18.527 -30.399 -9.224 1.00 33.32 82 ALA A CA 1
ATOM 627 C C . ALA A 1 82 ? -17.794 -30.764 -10.514 1.00 30.45 82 ALA A C 1
ATOM 628 O O . ALA A 1 82 ? -17.484 -31.976 -10.743 1.00 28.93 82 ALA A O 1
ATOM 630 N N . LEU A 1 83 ? -17.561 -29.746 -11.336 1.00 26.41 83 LEU A N 1
ATOM 631 C CA . LEU A 1 83 ? -16.654 -29.776 -12.508 1.00 27.74 83 LEU A CA 1
ATOM 632 C C . LEU A 1 83 ? -15.285 -29.195 -12.112 1.00 26.70 83 LEU A C 1
ATOM 633 O O . LEU A 1 83 ? -14.310 -29.625 -12.670 1.00 29.81 83 LEU A O 1
ATOM 638 N N . ALA A 1 84 ? -15.219 -28.226 -11.214 1.00 27.82 84 ALA A N 1
ATOM 639 C CA . ALA A 1 84 ? -13.922 -27.701 -10.697 1.00 28.44 84 ALA A CA 1
ATOM 640 C C . ALA A 1 84 ? -14.144 -26.795 -9.488 1.00 28.89 84 ALA A C 1
ATOM 641 O O . ALA A 1 84 ? -15.059 -25.943 -9.532 1.00 26.63 84 ALA A O 1
ATOM 643 N N . ASN A 1 85 ? -13.289 -26.943 -8.481 1.00 26.76 85 ASN A N 1
ATOM 644 C CA . ASN A 1 85 ? -13.184 -26.009 -7.354 1.00 25.07 85 ASN A CA 1
ATOM 645 C C . ASN A 1 85 ? -12.336 -24.815 -7.812 1.00 26.08 85 ASN A C 1
ATOM 646 O O . ASN A 1 85 ? -11.333 -25.000 -8.562 1.00 25.92 85 ASN A O 1
ATOM 651 N N . LEU A 1 86 ? -12.750 -23.605 -7.459 1.00 27.44 86 LEU A N 1
ATOM 652 C CA . LEU A 1 86 ? -12.263 -22.388 -8.155 1.00 28.80 86 LEU A CA 1
ATOM 653 C C . LEU A 1 86 ? -11.375 -21.540 -7.243 1.00 27.54 86 LEU A C 1
ATOM 654 O O . LEU A 1 86 ? -10.324 -21.062 -7.720 1.00 31.06 86 LEU A O 1
ATOM 659 N N . GLY A 1 87 ? -11.752 -21.331 -5.999 1.00 26.51 87 GLY A N 1
ATOM 660 C CA . GLY A 1 87 ? -10.972 -20.401 -5.164 1.00 26.61 87 GLY A CA 1
ATOM 661 C C . GLY A 1 87 ? -11.276 -20.551 -3.698 1.00 27.36 87 GLY A C 1
ATOM 662 O O . GLY A 1 87 ? -12.124 -21.421 -3.326 1.00 27.33 87 GLY A O 1
ATOM 663 N N . TYR A 1 88 ? -10.573 -19.747 -2.889 1.00 25.78 88 TYR A N 1
ATOM 664 C CA . TYR A 1 88 ? -10.701 -19.689 -1.414 1.00 28.89 88 TYR A CA 1
ATOM 665 C C . TYR A 1 88 ? -10.548 -18.229 -0.955 1.00 27.26 88 TYR A C 1
ATOM 666 O O . TYR A 1 88 ? -9.885 -17.424 -1.685 1.00 31.91 88 TYR A O 1
ATOM 675 N N . ALA A 1 89 ? -11.063 -17.925 0.232 1.00 28.15 89 ALA A N 1
ATOM 676 C CA . ALA A 1 89 ? -10.701 -16.707 0.995 1.00 31.83 89 ALA A CA 1
ATOM 677 C C . ALA A 1 89 ? -11.046 -16.891 2.469 1.00 31.26 89 ALA A C 1
ATOM 678 O O . ALA A 1 89 ? -11.661 -17.899 2.808 1.00 33.38 89 ALA A O 1
ATOM 680 N N . GLU A 1 90 ? -10.579 -15.975 3.320 1.00 31.75 90 GLU A N 1
ATOM 681 C CA . GLU A 1 90 ? -10.873 -15.957 4.781 1.00 32.43 90 GLU A CA 1
ATOM 682 C C . GLU A 1 90 ? -10.555 -17.310 5.430 1.00 28.14 90 GLU A C 1
ATOM 683 O O . GLU A 1 90 ? -11.354 -17.739 6.255 1.00 29.31 90 GLU A O 1
ATOM 689 N N . GLY A 1 91 ? -9.388 -17.905 5.143 1.00 26.22 91 GLY A N 1
ATOM 690 C CA . GLY A 1 91 ? -8.937 -19.167 5.776 1.00 28.94 91 GLY A CA 1
ATOM 691 C C . GLY A 1 91 ? -8.158 -18.937 7.071 1.00 27.35 91 GLY A C 1
ATOM 692 O O . GLY A 1 91 ? -7.213 -18.153 7.042 1.00 29.76 91 GLY A O 1
ATOM 693 N N . GLY A 1 92 ? -8.554 -19.609 8.150 1.00 27.40 92 GLY A N 1
ATOM 694 C CA . GLY A 1 92 ? -7.917 -19.554 9.482 1.00 27.85 92 GLY A CA 1
ATOM 695 C C . GLY A 1 92 ? -7.680 -20.932 10.099 1.00 30.83 92 GLY A C 1
ATOM 696 O O . GLY A 1 92 ? -8.660 -21.621 10.443 1.00 32.15 92 GLY A O 1
ATOM 697 N N . PHE A 1 93 ? -6.405 -21.283 10.297 1.00 29.70 93 PHE A N 1
ATOM 698 C CA . PHE A 1 93 ? -5.944 -22.414 11.132 1.00 33.75 93 PHE A CA 1
ATOM 699 C C . PHE A 1 93 ? -5.896 -21.938 12.579 1.00 37.59 93 PHE A C 1
ATOM 700 O O . PHE A 1 93 ? -4.855 -21.409 13.034 1.00 38.85 93 PHE A O 1
ATOM 708 N N . HIS A 1 94 ? -7.026 -22.122 13.261 1.00 44.45 94 HIS A N 1
ATOM 709 C CA . HIS A 1 94 ? -7.261 -21.773 14.688 1.00 43.51 94 HIS A CA 1
ATOM 710 C C . HIS A 1 94 ? -6.311 -22.560 15.602 1.00 43.19 94 HIS A C 1
ATOM 711 O O . HIS A 1 94 ? -5.582 -21.922 16.403 1.00 45.45 94 HIS A O 1
ATOM 718 N N . ARG A 1 95 ? -6.294 -23.885 15.467 1.00 42.97 95 ARG A N 1
ATOM 719 C CA . ARG A 1 95 ? -5.682 -24.846 16.429 1.00 45.78 95 ARG A CA 1
ATOM 720 C C . ARG A 1 95 ? -4.873 -25.864 15.628 1.00 46.27 95 ARG A C 1
ATOM 721 O O . ARG A 1 95 ? -5.323 -26.320 14.576 1.00 42.15 95 ARG A O 1
ATOM 729 N N . PRO A 1 96 ? -3.638 -26.223 16.039 1.00 43.10 96 PRO A N 1
ATOM 730 C CA . PRO A 1 96 ? -2.935 -27.336 15.405 1.00 43.75 96 PRO A CA 1
ATOM 731 C C . PRO A 1 96 ? -3.636 -28.640 15.808 1.00 36.52 96 PRO A C 1
ATOM 732 O O . PRO A 1 96 ? -4.410 -28.641 16.744 1.00 35.61 96 PRO A O 1
ATOM 736 N N . VAL A 1 97 ? -3.389 -29.713 15.061 1.00 31.17 97 VAL A N 1
ATOM 737 C CA . VAL A 1 97 ? -4.169 -30.978 15.179 1.00 27.26 97 VAL A CA 1
ATOM 738 C C . VAL A 1 97 ? -3.174 -32.122 15.368 1.00 26.89 97 VAL A C 1
ATOM 739 O O . VAL A 1 97 ? -2.132 -32.076 14.747 1.00 27.26 97 VAL A O 1
ATOM 743 N N . TYR A 1 98 ? -3.494 -33.106 16.210 1.00 26.99 98 TYR A N 1
ATOM 744 C CA . TYR A 1 98 ? -2.593 -34.240 16.524 1.00 28.03 98 TYR A CA 1
ATOM 745 C C . TYR A 1 9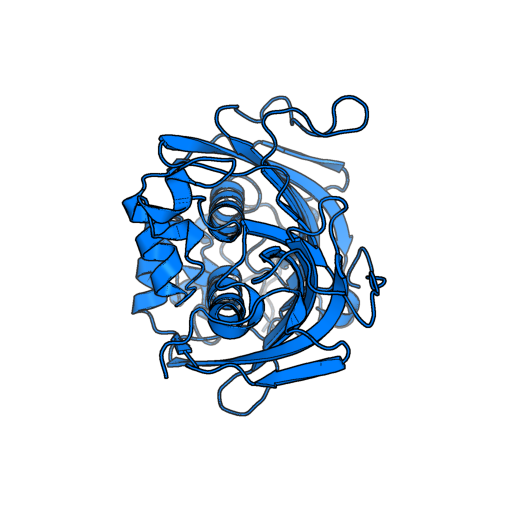8 ? -3.231 -35.562 16.129 1.00 26.31 98 TYR A C 1
ATOM 746 O O . TYR A 1 98 ? -4.446 -35.723 16.187 1.00 28.71 98 TYR A O 1
ATOM 755 N N . PRO A 1 99 ? -2.387 -36.547 15.764 1.00 24.74 99 PRO A N 1
ATOM 756 C CA . PRO A 1 99 ? -2.829 -37.910 15.498 1.00 25.88 99 PRO A CA 1
ATOM 757 C C . PRO A 1 99 ? -3.715 -38.424 16.627 1.00 26.37 99 PRO A C 1
ATOM 758 O O . PRO A 1 99 ? -3.325 -38.286 17.765 1.00 29.20 99 PRO A O 1
ATOM 762 N N . GLY A 1 100 ? -4.848 -39.016 16.274 1.00 26.88 100 GLY A N 1
ATOM 763 C CA . GLY A 1 100 ? -5.797 -39.586 17.240 1.00 27.76 100 GLY A CA 1
ATOM 764 C C . GLY A 1 100 ? -7.025 -38.705 17.327 1.00 26.02 100 GLY A C 1
ATOM 765 O O . GLY A 1 100 ? -8.066 -39.231 17.677 1.00 31.25 100 GLY A O 1
ATOM 766 N N . GLU A 1 101 ? -6.897 -37.426 16.969 1.00 25.75 101 GLU A N 1
ATOM 767 C CA . GLU A 1 101 ? -7.987 -36.436 17.028 1.00 27.88 101 GLU A CA 1
ATOM 768 C C . GLU A 1 101 ? -8.925 -36.774 15.874 1.00 31.01 101 GLU A C 1
ATOM 769 O O . GLU A 1 101 ? -8.444 -37.366 14.883 1.00 34.05 101 GLU A O 1
ATOM 775 N N . THR A 1 102 ? -10.209 -36.471 16.050 1.00 28.83 102 THR A N 1
ATOM 776 C CA . THR A 1 102 ? -11.283 -36.717 15.073 1.00 28.22 102 THR A CA 1
ATOM 777 C C . THR A 1 102 ? -11.770 -35.365 14.565 1.00 27.61 102 THR A C 1
ATOM 778 O O . THR A 1 102 ? -11.934 -34.441 15.404 1.00 30.34 102 THR A O 1
ATOM 782 N N . LEU A 1 103 ? -11.946 -35.246 13.248 1.00 27.89 103 LEU A N 1
ATOM 783 C CA . LEU A 1 103 ? -12.295 -33.972 12.566 1.00 28.48 103 LEU A CA 1
ATOM 784 C C . LEU A 1 103 ? -13.659 -34.137 11.905 1.00 29.39 103 LEU A C 1
ATOM 785 O O . LEU A 1 103 ? -13.912 -35.206 11.295 1.00 29.29 103 LEU A O 1
ATOM 790 N N . SER A 1 104 ? -14.511 -33.117 12.065 1.00 30.55 104 SER A N 1
ATOM 791 C CA . SER A 1 104 ? -15.906 -33.068 11.572 1.00 30.66 104 SER A CA 1
ATOM 792 C C . SER A 1 104 ? -16.079 -31.734 10.864 1.00 29.11 104 SER A C 1
ATOM 793 O O . SER A 1 104 ? -15.262 -30.833 11.069 1.00 30.71 104 SER A O 1
ATOM 796 N N . THR A 1 105 ? -17.032 -31.616 9.968 1.00 26.42 105 THR A N 1
ATOM 797 C CA . THR A 1 105 ? -17.133 -30.380 9.160 1.00 25.69 105 THR A CA 1
ATOM 798 C C . THR A 1 105 ? -18.610 -29.981 9.097 1.00 28.39 105 THR A C 1
ATOM 799 O O . THR A 1 105 ? -19.488 -30.883 9.042 1.00 28.00 105 THR A O 1
ATOM 803 N N . VAL A 1 106 ? -18.846 -28.666 9.159 1.00 29.75 106 VAL A N 1
ATOM 804 C CA . VAL A 1 106 ? -20.173 -28.011 8.980 1.00 32.18 106 VAL A CA 1
ATOM 805 C C . VAL A 1 106 ? -19.954 -26.896 7.964 1.00 34.30 106 VAL A C 1
ATOM 806 O O . VAL A 1 106 ? -18.885 -26.225 8.009 1.00 36.24 106 VAL A O 1
ATOM 810 N N . SER A 1 107 ? -20.842 -26.803 6.981 1.00 35.28 107 SER A N 1
ATOM 811 C CA . SER A 1 107 ? -20.748 -25.775 5.918 1.00 33.37 107 SER A CA 1
ATOM 812 C C . SER A 1 107 ? -22.042 -24.952 5.908 1.00 33.94 107 SER A C 1
ATOM 813 O O . SER A 1 107 ? -23.118 -25.436 6.329 1.00 32.55 107 SER A O 1
ATOM 816 N N . GLU A 1 108 ? -21.912 -23.719 5.475 1.00 34.83 108 GLU A N 1
ATOM 817 C CA . GLU A 1 108 ? -23.040 -22.782 5.390 1.00 39.51 108 GLU A CA 1
ATOM 818 C C . GLU A 1 108 ? -23.027 -22.315 3.952 1.00 33.09 108 GLU A C 1
ATOM 819 O O . GLU A 1 108 ? -21.946 -21.987 3.486 1.00 31.31 108 GLU A O 1
ATOM 825 N N . VAL A 1 109 ? -24.161 -22.399 3.258 1.00 35.12 109 VAL A N 1
ATOM 826 C CA . VAL A 1 109 ? -24.260 -21.902 1.860 1.00 35.89 109 VAL A CA 1
ATOM 827 C C . VAL A 1 109 ? -24.388 -20.378 1.966 1.00 38.28 109 VAL A C 1
ATOM 828 O O . VAL A 1 109 ? -25.369 -19.955 2.615 1.00 39.84 109 VAL A O 1
ATOM 832 N N . ILE A 1 110 ? -23.397 -19.628 1.454 1.00 34.81 110 ILE A N 1
ATOM 833 C CA . ILE A 1 110 ? -23.251 -18.144 1.630 1.00 35.69 110 ILE A CA 1
ATOM 834 C C . ILE A 1 110 ? -23.189 -17.463 0.254 1.00 37.40 110 ILE A C 1
ATOM 835 O O . ILE A 1 110 ? -22.863 -16.254 0.201 1.00 42.66 110 ILE A O 1
ATOM 840 N N . GLY A 1 111 ? -23.429 -18.208 -0.822 1.00 35.22 111 GLY A N 1
ATOM 841 C CA . GLY A 1 111 ? -23.472 -17.655 -2.181 1.00 37.29 111 GLY A CA 1
ATOM 842 C C . GLY A 1 111 ? -23.882 -18.700 -3.204 1.00 39.43 111 GLY A C 1
ATOM 843 O O . GLY A 1 111 ? -23.631 -19.912 -2.965 1.00 39.36 111 GLY A O 1
ATOM 844 N N . LEU A 1 112 ? -24.502 -18.234 -4.291 1.00 39.84 112 LEU A N 1
ATOM 845 C CA . LEU A 1 112 ? -24.974 -19.024 -5.455 1.00 35.90 112 LEU A CA 1
ATOM 846 C C . LEU A 1 112 ? -24.970 -18.071 -6.654 1.00 40.44 112 LEU A C 1
ATOM 847 O O . LEU A 1 112 ? -25.545 -16.978 -6.512 1.00 47.66 112 LEU A O 1
ATOM 852 N N . LYS A 1 113 ? -24.323 -18.434 -7.764 1.00 37.92 113 LYS A N 1
ATOM 853 C CA . LYS A 1 113 ? -24.404 -17.676 -9.035 1.00 41.16 113 LYS A CA 1
ATOM 854 C C . LYS A 1 113 ? -24.474 -18.637 -10.239 1.00 42.77 113 LYS A C 1
ATOM 855 O O . LYS A 1 113 ? -23.445 -19.277 -10.578 1.00 43.50 113 LYS A O 1
ATOM 861 N N . GLU A 1 114 ? -25.626 -18.716 -10.908 1.00 39.12 114 GLU A N 1
ATOM 862 C CA . GLU A 1 114 ? -25.787 -19.517 -12.153 1.00 44.36 114 GLU A CA 1
ATOM 863 C C . GLU A 1 114 ? -24.717 -19.075 -13.161 1.00 47.53 114 GLU A C 1
ATOM 864 O O . GLU A 1 114 ? -24.281 -17.913 -13.084 1.00 48.48 114 GLU A O 1
ATOM 870 N N . SER A 1 115 ? -24.242 -19.994 -14.003 1.00 48.77 115 SER A N 1
ATOM 871 C CA . SER A 1 115 ? -23.393 -19.704 -15.183 1.00 52.80 115 SER A CA 1
ATOM 872 C C . SER A 1 115 ? -24.300 -19.296 -16.355 1.00 56.94 115 SER A C 1
ATOM 873 O O . SER A 1 115 ? -25.494 -19.624 -16.306 1.00 59.33 115 SER A O 1
ATOM 876 N N . SER A 1 116 ? -23.758 -18.620 -17.374 1.00 54.41 116 SER A N 1
ATOM 877 C CA . SER A 1 116 ? -24.514 -18.018 -18.510 1.00 56.71 116 SER A CA 1
ATOM 878 C C . SER A 1 116 ? -25.195 -19.105 -19.357 1.00 57.20 116 SER A C 1
ATOM 879 O O . SER A 1 116 ? -26.279 -18.835 -19.923 1.00 51.73 116 SER A O 1
ATOM 882 N N . ASN A 1 117 ? -24.589 -20.289 -19.466 1.00 47.90 117 ASN A N 1
ATOM 883 C CA . ASN A 1 117 ? -25.168 -21.410 -20.252 1.00 46.07 117 ASN A CA 1
ATOM 884 C C . ASN A 1 117 ? -26.322 -22.076 -19.487 1.00 42.78 117 ASN A C 1
ATOM 885 O O . ASN A 1 117 ? -26.999 -22.919 -20.083 1.00 44.87 117 ASN A O 1
ATOM 890 N N . ARG A 1 118 ? -26.545 -21.714 -18.223 1.00 44.40 118 ARG A N 1
ATOM 891 C CA . ARG A 1 118 ? -27.606 -22.288 -17.349 1.00 50.38 118 ARG A CA 1
ATOM 892 C C . ARG A 1 118 ? -27.397 -23.803 -17.212 1.00 45.24 118 ARG A C 1
ATOM 893 O O . ARG A 1 118 ? -28.386 -24.493 -17.010 1.00 50.52 118 ARG A O 1
ATOM 901 N N . GLN A 1 119 ? -26.164 -24.302 -17.355 1.00 48.13 119 GLN A N 1
ATOM 902 C CA . GLN A 1 119 ? -25.810 -25.750 -17.248 1.00 49.77 119 GLN A CA 1
ATOM 903 C C . GLN A 1 119 ? -25.202 -26.013 -15.868 1.00 47.23 119 GLN A C 1
ATOM 904 O O . GLN A 1 119 ? -25.190 -27.167 -15.427 1.00 48.20 119 GLN A O 1
ATOM 910 N N . THR A 1 120 ? -24.735 -24.948 -15.222 1.00 47.90 120 THR A N 1
ATOM 911 C CA . THR A 1 120 ? -23.877 -24.976 -14.013 1.00 44.28 120 THR A CA 1
ATOM 912 C C . THR A 1 120 ? -24.152 -23.713 -13.192 1.00 42.75 120 THR A C 1
ATOM 913 O O . THR A 1 120 ? -24.706 -22.731 -13.748 1.00 41.58 120 THR A O 1
ATOM 917 N N . GLY A 1 121 ? -23.772 -23.735 -11.920 1.00 37.01 121 GLY A N 1
ATOM 918 C CA . GLY A 1 121 ? -23.649 -22.523 -11.102 1.00 35.64 121 GLY A CA 1
ATOM 919 C C . GLY A 1 121 ? -22.393 -22.584 -10.259 1.00 34.96 121 GLY A C 1
ATOM 920 O O . GLY A 1 121 ? -21.836 -23.683 -10.112 1.00 34.90 121 GLY A O 1
ATOM 921 N N . VAL A 1 122 ? -21.943 -21.445 -9.738 1.00 33.05 122 VAL A N 1
ATOM 922 C CA . VAL A 1 122 ? -20.894 -21.392 -8.682 1.00 31.52 122 VAL A CA 1
ATOM 923 C C . VAL A 1 122 ? -21.589 -21.375 -7.326 1.00 28.26 122 VAL A C 1
ATOM 924 O O . VAL A 1 122 ? -22.446 -20.485 -7.081 1.00 29.86 122 VAL A O 1
ATOM 928 N N . VAL A 1 123 ? -21.226 -22.316 -6.461 1.00 28.50 123 VAL A N 1
ATOM 929 C CA . VAL A 1 123 ? -21.699 -22.365 -5.055 1.00 26.85 123 VAL A CA 1
ATOM 930 C C . VAL A 1 123 ? -20.581 -21.856 -4.134 1.00 29.03 123 VAL A C 1
ATOM 931 O O . VAL A 1 123 ? -19.428 -22.329 -4.251 1.00 29.83 123 VAL A O 1
ATOM 935 N N . TYR A 1 124 ? -20.921 -20.934 -3.240 1.00 28.36 124 TYR A N 1
ATOM 936 C CA . TYR A 1 124 ? -19.963 -20.289 -2.310 1.00 30.22 124 TYR A CA 1
ATOM 937 C C . TYR A 1 124 ? -20.262 -20.885 -0.951 1.00 29.66 124 TYR A C 1
ATOM 938 O O . TYR A 1 124 ? -21.429 -20.864 -0.620 1.00 33.99 124 TYR A O 1
ATOM 947 N N . VAL A 1 125 ? -19.290 -21.445 -0.226 1.00 31.89 125 VAL A N 1
ATOM 948 C CA . VAL A 1 125 ? -19.574 -21.971 1.140 1.00 31.09 125 VAL A CA 1
ATOM 949 C C . VAL A 1 125 ? -18.573 -21.381 2.131 1.00 28.98 125 VAL A C 1
ATOM 950 O O . VAL A 1 125 ? -17.502 -20.976 1.684 1.00 32.29 125 VAL A O 1
ATOM 954 N N . ARG A 1 126 ? -18.967 -21.337 3.401 1.00 28.57 126 ARG A N 1
ATOM 955 C CA . ARG A 1 126 ? -18.101 -21.149 4.595 1.00 32.43 126 ARG A CA 1
ATOM 956 C C . ARG A 1 126 ? -18.047 -22.488 5.333 1.00 28.74 126 ARG A C 1
ATOM 957 O O . ARG A 1 126 ? -19.088 -22.937 5.837 1.00 31.60 126 ARG A O 1
ATOM 965 N N . SER A 1 127 ? -16.887 -23.140 5.367 1.00 29.66 127 SER A N 1
ATOM 966 C CA . SER A 1 127 ? -16.738 -24.491 5.974 1.00 29.82 127 SER A CA 1
ATOM 967 C C . SER A 1 127 ? -15.878 -24.337 7.222 1.00 28.27 127 SER A C 1
ATOM 968 O O . SER A 1 127 ? -14.789 -23.739 7.096 1.00 26.49 127 SER A O 1
ATOM 971 N N . THR A 1 128 ? -16.329 -24.960 8.302 1.00 25.90 128 THR A N 1
ATOM 972 C CA . THR A 1 128 ? -15.752 -24.935 9.654 1.00 27.79 128 THR A CA 1
ATOM 973 C C . THR A 1 128 ? -15.502 -26.379 10.119 1.00 24.67 128 THR A C 1
ATOM 974 O O . THR A 1 128 ? -16.481 -27.125 10.289 1.00 27.55 128 THR A O 1
ATOM 978 N N . GLY A 1 129 ? -14.243 -26.755 10.337 1.00 25.80 129 GLY A N 1
ATOM 979 C CA . GLY A 1 129 ? -13.865 -28.048 10.941 1.00 27.02 129 GLY A CA 1
ATOM 980 C C . GLY A 1 129 ? -13.662 -27.994 12.448 1.00 26.37 129 GLY A C 1
ATOM 981 O O . GLY A 1 129 ? -13.014 -27.075 12.922 1.00 29.76 129 GLY A O 1
ATOM 982 N N . SER A 1 130 ? -14.148 -29.000 13.168 1.00 28.53 130 SER A N 1
ATOM 983 C CA . SER A 1 130 ? -14.108 -29.088 14.648 1.00 33.97 130 SER A CA 1
ATOM 984 C C . SER A 1 130 ? -13.486 -30.409 15.091 1.00 35.35 130 SER A C 1
ATOM 985 O O . SER A 1 130 ? -13.760 -31.457 14.446 1.00 38.42 130 SER A O 1
ATOM 988 N N . ASP A 1 131 ? -12.749 -30.379 16.200 1.00 34.89 131 ASP A N 1
ATOM 989 C CA . ASP A 1 131 ? -12.280 -31.602 16.888 1.00 32.27 131 ASP A CA 1
ATOM 990 C C . ASP A 1 131 ? -13.504 -32.284 17.494 1.00 32.04 131 ASP A C 1
ATOM 991 O O . ASP A 1 131 ? -14.616 -31.713 17.409 1.00 31.59 131 ASP A O 1
ATOM 996 N N . ALA A 1 132 ? -13.296 -33.453 18.099 1.00 35.05 132 ALA A N 1
ATOM 997 C CA . ALA A 1 132 ? -14.360 -34.322 18.652 1.00 39.85 132 ALA A CA 1
ATOM 998 C C . ALA A 1 132 ? -15.165 -33.593 19.744 1.00 44.37 132 ALA A C 1
ATOM 999 O O . ALA A 1 132 ? -16.296 -34.040 19.996 1.00 43.52 132 ALA A O 1
ATOM 1001 N N . SER A 1 133 ? -14.621 -32.541 20.380 1.00 45.32 133 SER A N 1
ATOM 1002 C CA . SER A 1 133 ? -15.289 -31.841 21.512 1.00 44.57 133 SER A CA 1
ATOM 1003 C C . SER A 1 133 ? -15.902 -30.518 21.044 1.00 41.73 133 SER A C 1
ATOM 1004 O O . SER A 1 133 ? -16.429 -29.788 21.879 1.00 44.68 133 SER A O 1
ATOM 1007 N N . GLY A 1 134 ? -15.885 -30.258 19.742 1.00 38.20 134 GLY A N 1
ATOM 1008 C CA . GLY A 1 134 ? -16.643 -29.165 19.103 1.00 40.51 134 GLY A CA 1
ATOM 1009 C C . GLY A 1 134 ? -15.808 -27.913 18.924 1.00 38.84 134 GLY A C 1
ATOM 1010 O O . GLY A 1 134 ? -16.325 -26.924 18.378 1.00 41.38 134 GLY A O 1
ATOM 1011 N N . ARG A 1 135 ? -14.551 -27.943 19.356 1.00 42.66 135 ARG A N 1
ATOM 1012 C CA . ARG A 1 135 ? -13.628 -26.784 19.223 1.00 44.01 135 ARG A CA 1
ATOM 1013 C C . ARG A 1 135 ? -13.260 -26.638 17.742 1.00 42.53 135 ARG A C 1
ATOM 1014 O O . ARG A 1 135 ? -12.850 -27.650 17.138 1.00 38.08 135 ARG A O 1
ATOM 1022 N N . THR A 1 136 ? -13.438 -25.440 17.173 1.00 38.69 136 THR A N 1
ATOM 1023 C CA . THR A 1 136 ? -13.055 -25.100 15.786 1.00 38.06 136 THR A CA 1
ATOM 1024 C C . THR A 1 136 ? -11.535 -25.281 15.638 1.00 42.60 136 THR A C 1
ATOM 1025 O O . THR A 1 136 ? -10.842 -24.937 16.615 1.00 42.58 136 THR A O 1
ATOM 1029 N N . VAL A 1 137 ? -11.051 -25.834 14.497 1.00 37.68 137 VAL A N 1
ATOM 1030 C CA . VAL A 1 137 ? -9.597 -25.962 14.140 1.00 36.71 137 VAL A CA 1
ATOM 1031 C C . VAL A 1 137 ? -9.335 -25.295 12.792 1.00 35.39 137 VAL A C 1
ATOM 1032 O O . VAL A 1 137 ? -8.194 -24.895 12.544 1.00 36.64 137 VAL A O 1
ATOM 1036 N N . LEU A 1 138 ? -10.355 -25.190 11.941 1.00 37.82 138 LEU A N 1
ATOM 1037 C CA . LEU A 1 138 ? -10.214 -24.677 10.562 1.00 38.35 138 LEU A CA 1
ATOM 1038 C C . LEU A 1 138 ? -11.512 -23.993 10.145 1.00 33.22 138 LEU A C 1
ATOM 1039 O O . LEU A 1 138 ? -12.575 -24.590 10.369 1.00 32.02 138 LEU A O 1
ATOM 1044 N N . SER A 1 139 ? -11.370 -22.805 9.557 1.00 32.07 139 SER A N 1
ATOM 1045 C CA . SER A 1 139 ? -12.437 -21.981 8.936 1.00 33.81 139 SER A CA 1
ATOM 1046 C C . SER A 1 139 ? -11.902 -21.519 7.593 1.00 35.02 139 SER A C 1
ATOM 1047 O O . SER A 1 139 ? -10.710 -21.159 7.524 1.00 43.50 139 SER A O 1
ATOM 1050 N N . TYR A 1 140 ? -12.725 -21.567 6.559 1.00 31.07 140 TYR A N 1
ATOM 1051 C CA . TYR A 1 140 ? -12.367 -20.993 5.242 1.00 30.80 140 TYR A CA 1
ATOM 1052 C C . TYR A 1 140 ? -13.642 -20.813 4.413 1.00 26.43 140 TYR A C 1
ATOM 1053 O O . TYR A 1 140 ? -14.741 -21.346 4.753 1.00 30.99 140 TYR A O 1
ATOM 1062 N N . CYS A 1 141 ? -13.499 -20.029 3.356 1.00 29.55 141 CYS A N 1
ATOM 1063 C CA . CYS A 1 141 ? -14.523 -19.898 2.308 1.00 31.76 141 CYS A CA 1
ATOM 1064 C C . CYS A 1 141 ? -13.933 -20.478 1.029 1.00 30.82 141 CYS A C 1
ATOM 1065 O O . CYS A 1 141 ? -12.747 -20.171 0.716 1.00 34.53 141 CYS A O 1
ATOM 1068 N N . ARG A 1 142 ? -14.746 -21.256 0.309 1.00 29.20 142 ARG A N 1
ATOM 1069 C CA . ARG A 1 142 ? -14.421 -21.694 -1.067 1.00 28.94 142 ARG A CA 1
ATOM 1070 C C . ARG A 1 142 ? -15.654 -21.521 -1.966 1.00 30.86 142 ARG A C 1
ATOM 1071 O O . ARG A 1 142 ? -16.814 -21.432 -1.437 1.00 29.64 142 ARG A O 1
ATOM 1079 N N . TRP A 1 143 ? -15.387 -21.478 -3.271 1.00 30.04 143 TRP A N 1
ATOM 1080 C CA . TRP A 1 143 ? -16.422 -21.517 -4.327 1.00 29.02 143 TRP A CA 1
ATOM 1081 C C . TRP A 1 143 ? -16.009 -22.516 -5.399 1.00 29.51 143 TRP A C 1
ATOM 1082 O O . TRP A 1 143 ? -14.838 -22.556 -5.765 1.00 32.54 143 TRP A O 1
ATOM 1093 N N . VAL A 1 144 ? -16.976 -23.302 -5.850 1.00 31.72 144 VAL A N 1
ATOM 1094 C CA . VAL A 1 144 ? -16.789 -24.464 -6.760 1.00 28.56 144 VAL A CA 1
ATOM 1095 C C . VAL A 1 144 ? -17.898 -24.402 -7.822 1.00 26.59 144 VAL A C 1
ATOM 1096 O O . VAL A 1 144 ? -19.053 -24.132 -7.439 1.00 28.32 144 VAL A O 1
ATOM 1100 N N . LEU A 1 145 ? -17.557 -24.648 -9.086 1.00 28.25 145 LEU A N 1
ATOM 1101 C CA . LEU A 1 145 ? -18.515 -24.759 -10.218 1.00 30.87 145 LEU A CA 1
ATOM 1102 C C . LEU A 1 145 ? -19.141 -26.163 -10.189 1.00 31.02 145 LEU A C 1
ATOM 1103 O O . LEU A 1 145 ? -18.382 -27.156 -10.412 1.00 29.79 145 LEU A O 1
ATOM 1108 N N . VAL A 1 146 ? -20.443 -26.224 -9.907 1.00 29.56 146 VAL A N 1
ATOM 1109 C CA . VAL A 1 146 ? -21.290 -27.445 -9.779 1.00 28.41 146 VAL A CA 1
ATOM 1110 C C . VAL A 1 146 ? -22.270 -27.556 -10.970 1.00 33.72 146 VAL A C 1
ATOM 1111 O O . VAL A 1 146 ? -22.678 -26.497 -11.572 1.00 31.43 146 VAL A O 1
ATOM 1115 N N . ARG A 1 147 ? -22.649 -28.805 -11.272 1.00 28.64 147 ARG A N 1
ATOM 1116 C CA . ARG A 1 147 ? -23.581 -29.198 -12.338 1.00 32.59 147 ARG A CA 1
ATOM 1117 C C . ARG A 1 147 ? -24.991 -28.897 -11.856 1.00 30.65 147 ARG A C 1
ATOM 1118 O O . ARG A 1 147 ? -25.284 -29.200 -10.678 1.00 29.47 147 ARG A O 1
ATOM 1126 N N . LYS A 1 148 ? -25.833 -28.393 -12.755 1.00 29.85 148 LYS A N 1
ATOM 1127 C CA . LYS A 1 148 ? -27.308 -28.459 -12.583 1.00 30.83 148 LYS A CA 1
ATOM 1128 C C . LYS A 1 148 ? -27.786 -29.826 -13.063 1.00 27.13 148 LYS A C 1
ATOM 1129 O O . LYS A 1 148 ? -27.278 -30.251 -14.076 1.00 29.97 148 LYS A O 1
ATOM 1135 N N . ARG A 1 149 ? -28.718 -30.475 -12.361 1.00 32.00 149 ARG A N 1
ATOM 1136 C CA . ARG A 1 149 ? -29.312 -31.787 -12.767 1.00 33.51 149 ARG A CA 1
ATOM 1137 C C . ARG A 1 149 ? -30.099 -31.586 -14.070 1.00 37.18 149 ARG A C 1
ATOM 1138 O O . ARG A 1 149 ? -29.754 -32.212 -15.082 1.00 43.68 149 ARG A O 1
ATOM 1146 N N . ASP A 1 150 ? -31.029 -30.637 -14.054 1.00 37.48 150 ASP A N 1
ATOM 1147 C CA . ASP A 1 150 ? -31.886 -30.205 -15.190 1.00 40.46 150 ASP A CA 1
ATOM 1148 C C . ASP A 1 150 ? -31.535 -28.750 -15.514 1.00 40.68 150 ASP A C 1
ATOM 1149 O O . ASP A 1 150 ? -31.786 -27.863 -14.691 1.00 44.75 150 ASP A O 1
ATOM 1154 N N . PRO A 1 151 ? -30.902 -28.459 -16.678 1.00 39.91 151 PRO A N 1
ATOM 1155 C CA . PRO A 1 151 ? -30.634 -27.075 -17.093 1.00 44.87 151 PRO A CA 1
ATOM 1156 C C . PRO A 1 151 ? -31.852 -26.146 -17.265 1.00 53.86 151 PRO A C 1
ATOM 1157 O O . PRO A 1 151 ? -31.717 -24.948 -17.005 1.00 55.60 151 PRO A O 1
ATOM 1161 N N . GLU A 1 152 ? -33.004 -26.696 -17.665 1.00 59.16 152 GLU A N 1
ATOM 1162 C CA . GLU A 1 152 ? -34.281 -25.939 -17.819 1.00 65.72 152 GLU A CA 1
ATOM 1163 C C . GLU A 1 152 ? -34.777 -25.427 -16.456 1.00 57.69 152 GLU A C 1
ATOM 1164 O O . GLU A 1 152 ? -35.667 -24.568 -16.463 1.00 57.69 152 GLU A O 1
ATOM 1170 N N . ALA A 1 153 ? -34.242 -25.938 -15.339 1.00 61.10 153 ALA A N 1
ATOM 1171 C CA . ALA A 1 153 ? -34.568 -25.516 -13.952 1.00 57.76 153 ALA A CA 1
ATOM 1172 C C . ALA A 1 153 ? -34.217 -24.033 -13.751 1.00 60.33 153 ALA A C 1
ATOM 1173 O O . ALA A 1 153 ? -33.310 -23.538 -14.448 1.00 53.26 153 ALA A O 1
ATOM 1175 N N . LYS A 1 154 ? -34.916 -23.362 -12.824 1.00 63.07 154 LYS A N 1
ATOM 1176 C CA . LYS A 1 154 ? -34.813 -21.901 -12.561 1.00 62.23 154 LYS A CA 1
ATOM 1177 C C . LYS A 1 154 ? -34.198 -21.654 -11.183 1.00 56.12 154 LYS A C 1
ATOM 1178 O O . LYS A 1 154 ? -34.710 -22.193 -10.188 1.00 48.16 154 LYS A O 1
ATOM 1184 N N . ILE A 1 155 ? -33.179 -20.798 -11.145 1.00 48.85 155 ILE A N 1
ATOM 1185 C CA . ILE A 1 155 ? -32.407 -20.473 -9.915 1.00 50.19 155 ILE A CA 1
ATOM 1186 C C . ILE A 1 155 ? -33.146 -19.384 -9.126 1.00 54.39 155 ILE A C 1
ATOM 1187 O O . ILE A 1 155 ? -33.035 -18.190 -9.525 1.00 48.94 155 ILE A O 1
ATOM 1192 N N . ALA A 1 156 ? -33.846 -19.786 -8.047 1.00 56.89 156 ALA A N 1
ATOM 1193 C CA . ALA A 1 156 ? -34.553 -18.898 -7.087 1.00 58.97 156 ALA A CA 1
ATOM 1194 C C . ALA A 1 156 ? -33.663 -17.690 -6.757 1.00 57.54 156 ALA A C 1
ATOM 1195 O O . ALA A 1 156 ? -33.811 -16.680 -7.449 1.00 57.83 156 ALA A O 1
ATOM 1197 N N . GLU A 1 157 ? -32.762 -17.790 -5.770 1.00 54.66 157 GLU A N 1
ATOM 1198 C CA . GLU A 1 157 ? -31.989 -16.625 -5.260 1.00 56.60 157 GLU A CA 1
ATOM 1199 C C . GLU A 1 157 ? -30.507 -16.794 -5.607 1.00 54.18 157 GLU A C 1
ATOM 1200 O O . GLU A 1 157 ? -29.970 -17.899 -5.417 1.00 58.56 157 GLU A O 1
ATOM 1206 N N . GLU A 1 158 ? -29.910 -15.716 -6.123 1.00 50.88 158 GLU A N 1
ATOM 1207 C CA . GLU A 1 158 ? -28.502 -15.614 -6.580 1.00 53.48 158 GLU A CA 1
ATOM 1208 C C . GLU A 1 158 ? -27.833 -14.531 -5.743 1.00 57.63 158 GLU A C 1
ATOM 1209 O O . GLU A 1 158 ? -28.522 -13.548 -5.386 1.00 58.67 158 GLU A O 1
ATOM 1215 N N . HIS A 1 159 ? -26.547 -14.731 -5.440 1.00 58.10 159 HIS A N 1
ATOM 1216 C CA . HIS A 1 159 ? -25.756 -13.953 -4.451 1.00 56.03 159 HIS A CA 1
ATOM 1217 C C . HIS A 1 159 ? -24.285 -14.376 -4.547 1.00 56.39 159 HIS A C 1
ATOM 1218 O O . HIS A 1 159 ? -23.976 -15.516 -4.130 1.00 63.25 159 HIS A O 1
ATOM 1225 N N . VAL A 1 160 ? -23.436 -13.502 -5.097 1.00 51.10 160 VAL A N 1
ATOM 1226 C CA . VAL A 1 160 ? -21.947 -13.599 -5.080 1.00 52.84 160 VAL A CA 1
ATOM 1227 C C . VAL A 1 160 ? -21.477 -12.876 -3.817 1.00 57.95 160 VAL A C 1
ATOM 1228 O O . VAL A 1 160 ? -21.413 -11.651 -3.819 1.00 71.64 160 VAL A O 1
ATOM 1232 N N . PRO A 1 161 ? -21.130 -13.562 -2.697 1.00 59.69 161 PRO A N 1
ATOM 1233 C CA . PRO A 1 161 ? -20.873 -12.872 -1.426 1.00 54.39 161 PRO A CA 1
ATOM 1234 C C . PRO A 1 161 ? -19.570 -12.061 -1.489 1.00 51.34 161 PRO A C 1
ATOM 1235 O O . PRO A 1 161 ? -18.886 -12.127 -2.491 1.00 42.03 161 PRO A O 1
ATOM 1239 N N . GLN A 1 162 ? -19.254 -11.290 -0.444 1.00 55.88 162 GLN A N 1
ATOM 1240 C CA . GLN A 1 162 ? -18.063 -10.401 -0.487 1.00 52.20 162 GLN A CA 1
ATOM 1241 C C . GLN A 1 162 ? -17.106 -10.785 0.625 1.00 50.00 162 GLN A C 1
ATOM 1242 O O . GLN A 1 162 ? -17.526 -10.888 1.787 1.00 55.55 162 GLN A O 1
ATOM 1248 N N . LEU A 1 163 ? -15.859 -10.997 0.242 1.00 46.40 163 LEU A N 1
ATOM 1249 C CA . LEU A 1 163 ? -14.895 -11.753 1.060 1.00 41.75 163 LEU A CA 1
ATOM 1250 C C . LEU A 1 163 ? -13.650 -10.891 1.197 1.00 38.15 163 LEU A C 1
ATOM 1251 O O . LEU A 1 163 ? -13.292 -10.245 0.217 1.00 36.08 163 LEU A O 1
ATOM 1256 N N . ALA A 1 164 ? -13.132 -10.795 2.420 1.00 41.90 164 ALA A N 1
ATOM 1257 C CA . ALA A 1 164 ? -11.839 -10.150 2.744 1.00 41.99 164 ALA A CA 1
ATOM 1258 C C . ALA A 1 164 ? -10.744 -10.823 1.906 1.00 42.57 164 ALA A C 1
ATOM 1259 O O . ALA A 1 164 ? -10.605 -12.046 1.972 1.00 48.56 164 ALA A O 1
ATOM 1261 N N . LYS A 1 165 ? -10.006 -10.046 1.126 1.00 40.05 165 LYS A N 1
ATOM 1262 C CA . LYS A 1 165 ? -8.872 -10.546 0.317 1.00 46.12 165 LYS A CA 1
ATOM 1263 C C . LYS A 1 165 ? -7.609 -10.722 1.180 1.00 40.78 165 LYS A C 1
ATOM 1264 O O . LYS A 1 165 ? -6.581 -11.112 0.586 1.00 38.69 165 LYS A O 1
ATOM 1270 N N . VAL A 1 166 ? -7.670 -10.460 2.497 1.00 41.28 166 VAL A N 1
ATOM 1271 C CA . VAL A 1 166 ? -6.540 -10.677 3.456 1.00 43.03 166 VAL A CA 1
ATOM 1272 C C . VAL A 1 166 ? -7.070 -10.927 4.871 1.00 43.72 166 VAL A C 1
ATOM 1273 O O . VAL A 1 166 ? -7.932 -10.174 5.326 1.00 43.41 166 VAL A O 1
ATOM 1277 N N . VAL A 1 167 ? -6.530 -11.945 5.544 1.00 39.80 167 VAL A N 1
ATOM 1278 C CA . VAL A 1 167 ? -6.747 -12.230 6.992 1.00 45.67 167 VAL A CA 1
ATOM 1279 C C . VAL A 1 167 ? -5.783 -11.312 7.751 1.00 43.60 167 VAL A C 1
ATOM 1280 O O . VAL A 1 167 ? -4.758 -10.932 7.163 1.00 43.65 167 VAL A O 1
ATOM 1284 N N . ASN A 1 168 ? -6.100 -11.006 9.000 1.00 45.29 168 ASN A N 1
ATOM 1285 C CA . ASN A 1 168 ? -5.318 -10.082 9.855 1.00 48.51 168 ASN A CA 1
ATOM 1286 C C . ASN A 1 168 ? -4.451 -10.898 10.813 1.00 44.09 168 ASN A C 1
ATOM 1287 O O . ASN A 1 168 ? -4.959 -11.570 11.726 1.00 43.33 168 ASN A O 1
ATOM 1292 N N . PRO A 1 169 ? -3.109 -10.819 10.647 1.00 46.58 169 PRO A N 1
ATOM 1293 C CA . PRO A 1 169 ? -2.145 -11.503 11.511 1.00 42.75 169 PRO A CA 1
ATOM 1294 C C . PRO A 1 169 ? -2.500 -11.550 13.005 1.00 43.97 169 PRO A C 1
ATOM 1295 O O . PRO A 1 169 ? -2.337 -12.575 13.628 1.00 42.61 169 PRO A O 1
ATOM 1299 N N . ALA A 1 170 ? -3.030 -10.449 13.526 1.00 47.61 170 ALA A N 1
ATOM 1300 C CA . ALA A 1 170 ? -3.459 -10.274 14.932 1.00 50.03 170 ALA A CA 1
ATOM 1301 C C . ALA A 1 170 ? -4.395 -11.407 15.407 1.00 54.44 170 ALA A C 1
ATOM 1302 O O . ALA A 1 170 ? -4.415 -11.661 16.632 1.00 59.70 170 ALA A O 1
ATOM 1304 N N . ASP A 1 171 ? -5.155 -12.075 14.521 1.00 57.39 171 ASP A N 1
ATOM 1305 C CA . ASP A 1 171 ? -6.141 -13.121 14.942 1.00 54.53 171 ASP A CA 1
ATOM 1306 C C . ASP A 1 171 ? -5.507 -14.519 14.840 1.00 54.89 171 ASP A C 1
ATOM 1307 O O . ASP A 1 171 ? -6.121 -15.496 15.349 1.00 46.14 171 ASP A O 1
ATOM 1312 N N . LEU A 1 172 ? -4.306 -14.606 14.256 1.00 58.62 172 LEU A N 1
ATOM 1313 C CA . LEU A 1 172 ? -3.523 -15.867 14.111 1.00 59.22 172 LEU A CA 1
ATOM 1314 C C . LEU A 1 172 ? -2.570 -16.070 15.297 1.00 60.18 172 LEU A C 1
ATOM 1315 O O . LEU A 1 172 ? -1.954 -17.156 15.381 1.00 55.25 172 LEU A O 1
ATOM 1320 N N . ALA A 1 173 ? -2.436 -15.064 16.167 1.00 57.60 173 ALA A N 1
ATOM 1321 C CA . ALA A 1 173 ? -1.464 -15.041 17.284 1.00 58.83 173 ALA A CA 1
ATOM 1322 C C . ALA A 1 173 ? -1.736 -16.203 18.246 1.00 59.04 173 ALA A C 1
ATOM 1323 O O . ALA A 1 173 ? -0.764 -16.767 18.757 1.00 61.20 173 ALA A O 1
ATOM 1325 N N . HIS A 1 174 ? -3.005 -16.559 18.463 1.00 58.41 174 HIS A N 1
ATOM 1326 C CA . HIS A 1 174 ? -3.449 -17.516 19.511 1.00 62.60 174 HIS A CA 1
ATOM 1327 C C . HIS A 1 174 ? -3.468 -18.952 18.971 1.00 55.26 174 HIS A C 1
ATOM 1328 O O . HIS A 1 174 ? -3.968 -19.849 19.701 1.00 48.19 174 HIS A O 1
ATOM 1335 N N . ALA A 1 175 ? -2.901 -19.164 17.777 1.00 44.73 175 ALA A N 1
ATOM 1336 C CA . ALA A 1 175 ? -2.918 -20.457 17.050 1.00 42.54 175 ALA A CA 1
ATOM 1337 C C . ALA A 1 175 ? -1.868 -21.395 17.656 1.00 44.12 175 ALA A C 1
ATOM 1338 O O . ALA A 1 175 ? -2.261 -22.389 18.312 1.00 42.51 175 ALA A O 1
ATOM 1340 N N . LEU A 1 176 ? -0.585 -21.057 17.486 1.00 43.68 176 LEU A N 1
ATOM 1341 C CA . LEU A 1 176 ? 0.561 -21.928 17.847 1.00 47.93 176 LEU A CA 1
ATOM 1342 C C . LEU A 1 176 ? 0.838 -21.771 19.336 1.00 48.90 176 LEU A C 1
ATOM 1343 O O . LEU A 1 176 ? 0.730 -20.671 19.862 1.00 52.12 176 LEU A O 1
ATOM 1348 N N . PRO A 1 177 ? 1.171 -22.863 20.061 1.00 48.03 177 PRO A N 1
ATOM 1349 C CA . PRO A 1 177 ? 1.431 -22.781 21.500 1.00 45.59 177 PRO A CA 1
ATOM 1350 C C . PRO A 1 177 ? 2.726 -22.001 21.715 1.00 46.77 177 PRO A C 1
ATOM 1351 O O . PRO A 1 177 ? 3.392 -21.624 20.750 1.00 38.66 177 PRO A O 1
ATOM 1355 N N . PRO A 1 178 ? 3.117 -21.678 22.974 1.00 46.26 178 PRO A N 1
ATOM 1356 C CA . PRO A 1 178 ? 4.362 -20.953 23.196 1.00 43.17 178 PRO A CA 1
ATOM 1357 C C . PRO A 1 178 ? 5.515 -21.889 22.804 1.00 41.29 178 PRO A C 1
ATOM 1358 O O . PRO A 1 178 ? 5.565 -23.010 23.315 1.00 35.88 178 PRO A O 1
ATOM 1362 N N . LEU A 1 179 ? 6.368 -21.437 21.886 1.00 35.21 179 LEU A N 1
ATOM 1363 C CA . LEU A 1 179 ? 7.489 -22.244 21.326 1.00 40.41 179 LEU A CA 1
ATOM 1364 C C . LEU A 1 179 ? 8.798 -21.693 21.861 1.00 38.13 179 LEU A C 1
ATOM 1365 O O . LEU A 1 179 ? 8.786 -20.544 22.273 1.00 36.93 179 LEU A O 1
ATOM 1370 N N . ASP A 1 180 ? 9.884 -22.438 21.661 1.00 38.81 180 ASP A N 1
ATOM 1371 C CA . ASP A 1 180 ? 11.265 -22.050 22.041 1.00 39.01 180 ASP A CA 1
ATOM 1372 C C . ASP A 1 180 ? 12.132 -21.838 20.802 1.00 35.15 180 ASP A C 1
ATOM 1373 O O . ASP A 1 180 ? 12.693 -22.783 20.260 1.00 46.00 180 ASP A O 1
ATOM 1378 N N . PRO A 1 181 ? 12.333 -2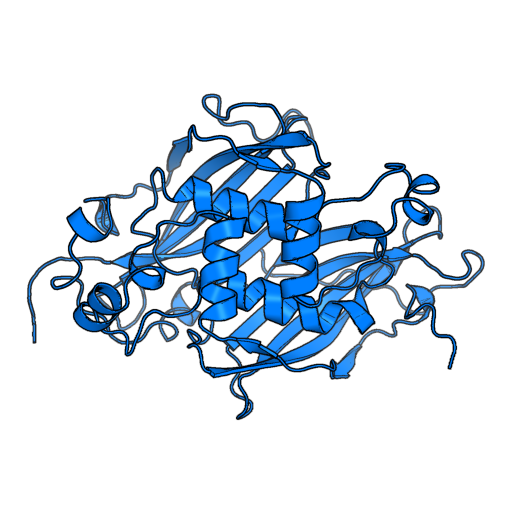0.602 20.316 1.00 40.39 181 PRO A N 1
ATOM 1379 C CA . PRO A 1 181 ? 13.069 -20.405 19.053 1.00 36.49 181 PRO A CA 1
ATOM 1380 C C . PRO A 1 181 ? 14.591 -20.628 19.129 1.00 38.87 181 PRO A C 1
ATOM 1381 O O . PRO A 1 181 ? 15.263 -20.643 18.086 1.00 40.79 181 PRO A O 1
ATOM 1385 N N . ALA A 1 182 ? 15.122 -20.847 20.338 1.00 44.36 182 ALA A N 1
ATOM 1386 C CA . ALA A 1 182 ? 16.533 -21.231 20.593 1.00 44.19 182 ALA A CA 1
ATOM 1387 C C . ALA A 1 182 ? 16.718 -22.744 20.401 1.00 38.89 182 ALA A C 1
ATOM 1388 O O . ALA A 1 182 ? 17.776 -23.143 19.893 1.00 44.36 182 ALA A O 1
ATOM 1390 N N . ALA A 1 183 ? 15.750 -23.547 20.857 1.00 41.33 183 ALA A N 1
ATOM 1391 C CA . ALA A 1 183 ? 15.750 -25.031 20.777 1.00 42.00 183 ALA A CA 1
ATOM 1392 C C . ALA A 1 183 ? 15.649 -25.461 19.309 1.00 43.54 183 ALA A C 1
ATOM 1393 O O . ALA A 1 183 ? 16.282 -26.477 18.963 1.00 50.74 183 ALA A O 1
ATOM 1395 N N . TYR A 1 184 ? 14.926 -24.672 18.502 1.00 45.88 184 TYR A N 1
ATOM 1396 C CA . TYR A 1 184 ? 14.792 -24.771 17.021 1.00 39.61 184 TYR A CA 1
ATOM 1397 C C . TYR A 1 184 ? 16.170 -24.849 16.363 1.00 41.37 184 TYR A C 1
ATOM 1398 O O . TYR A 1 184 ? 16.865 -23.826 16.243 1.00 45.00 184 TYR A O 1
ATOM 1407 N N . ASP A 1 185 ? 16.512 -26.049 15.888 1.00 41.08 185 ASP A N 1
ATOM 1408 C CA . ASP A 1 185 ? 17.844 -26.425 15.361 1.00 37.74 185 ASP A CA 1
ATOM 1409 C C . ASP A 1 185 ? 17.811 -26.217 13.851 1.00 36.29 185 ASP A C 1
ATOM 1410 O O . ASP A 1 185 ? 17.223 -27.047 13.129 1.00 37.94 185 ASP A O 1
ATOM 1415 N N . ASN A 1 186 ? 18.404 -25.119 13.399 1.00 35.19 186 ASN A N 1
ATOM 1416 C CA . ASN A 1 186 ? 18.371 -24.655 11.988 1.00 34.54 186 ASN A CA 1
ATOM 1417 C C . ASN A 1 186 ? 18.872 -25.737 11.029 1.00 37.93 186 ASN A C 1
ATOM 1418 O O . ASN A 1 186 ? 18.456 -25.724 9.821 1.00 33.66 186 ASN A O 1
ATOM 1423 N N . ALA A 1 187 ? 19.812 -26.564 11.486 1.00 34.41 187 ALA A N 1
ATOM 1424 C CA . ALA A 1 187 ? 20.437 -27.596 10.639 1.00 35.31 187 ALA A CA 1
ATOM 1425 C C . ALA A 1 187 ? 19.424 -28.729 10.442 1.00 30.93 187 ALA A C 1
ATOM 1426 O O . ALA A 1 187 ? 19.304 -29.198 9.324 1.00 33.60 187 ALA A O 1
ATOM 1428 N N . LEU A 1 188 ? 18.776 -29.170 11.524 1.00 33.27 188 LEU A N 1
ATOM 1429 C CA . LEU A 1 188 ? 17.674 -30.164 11.488 1.00 30.83 188 LEU A CA 1
ATOM 1430 C C . LEU A 1 188 ? 16.474 -29.588 10.722 1.00 29.97 188 LEU A C 1
ATOM 1431 O O . LEU A 1 188 ? 15.930 -30.326 9.933 1.00 31.83 188 LEU A O 1
ATOM 1436 N N . ALA A 1 189 ? 16.114 -28.308 10.870 1.00 30.06 189 ALA A N 1
ATOM 1437 C CA . ALA A 1 189 ? 15.015 -27.678 10.094 1.00 30.07 189 ALA A CA 1
ATOM 1438 C C . ALA A 1 189 ? 15.395 -27.416 8.606 1.00 27.69 189 ALA A C 1
ATOM 1439 O O . ALA A 1 189 ? 14.467 -27.349 7.801 1.00 30.39 189 ALA A O 1
ATOM 1441 N N . GLY A 1 190 ? 16.681 -27.270 8.245 1.00 29.20 190 GLY A N 1
ATOM 1442 C CA . GLY A 1 190 ? 17.210 -27.254 6.846 1.00 28.89 190 GLY A CA 1
ATOM 1443 C C . GLY A 1 190 ? 17.393 -25.847 6.274 1.00 29.34 190 GLY A C 1
ATOM 1444 O O . GLY A 1 190 ? 17.599 -25.697 5.055 1.00 29.66 190 GLY A O 1
ATOM 1445 N N . SER A 1 191 ? 17.345 -24.828 7.122 1.00 32.32 191 SER A N 1
ATOM 1446 C CA . SER A 1 191 ? 17.542 -23.409 6.726 1.00 34.38 191 SER A CA 1
ATOM 1447 C C . SER A 1 191 ? 17.995 -22.599 7.927 1.00 32.75 191 SER A C 1
ATOM 1448 O O . SER A 1 191 ? 17.455 -22.763 9.026 1.00 34.83 191 SER A O 1
ATOM 1451 N N . PRO A 1 192 ? 18.985 -21.693 7.734 1.00 37.37 192 PRO A N 1
ATOM 1452 C CA . PRO A 1 192 ? 19.336 -20.696 8.757 1.00 37.29 192 PRO A CA 1
ATOM 1453 C C . PRO A 1 192 ? 18.395 -19.470 8.826 1.00 40.11 192 PRO A C 1
ATOM 1454 O O . PRO A 1 192 ? 18.365 -18.798 9.856 1.00 35.98 192 PRO A O 1
ATOM 1458 N N . HIS A 1 193 ? 17.617 -19.229 7.763 1.00 42.12 193 HIS A N 1
ATOM 1459 C CA . HIS A 1 193 ? 16.740 -18.036 7.589 1.00 40.78 193 HIS A CA 1
ATOM 1460 C C . HIS A 1 193 ? 15.587 -18.038 8.609 1.00 40.87 193 HIS A C 1
ATOM 1461 O O . HIS A 1 193 ? 14.798 -19.004 8.624 1.00 41.08 193 HIS A O 1
ATOM 1468 N N . ARG A 1 194 ? 15.523 -17.004 9.454 1.00 39.77 194 ARG A N 1
ATOM 1469 C CA . ARG A 1 194 ? 14.495 -16.797 10.513 1.00 42.35 194 ARG A CA 1
ATOM 1470 C C . ARG A 1 194 ? 13.550 -15.681 10.050 1.00 45.93 194 ARG A C 1
ATOM 1471 O O . ARG A 1 194 ? 13.730 -15.189 8.898 1.00 39.98 194 ARG A O 1
ATOM 1479 N N . PHE A 1 195 ? 12.561 -15.316 10.881 1.00 43.90 195 PHE A N 1
ATOM 1480 C CA . PHE A 1 195 ? 11.580 -14.233 10.585 1.00 46.60 195 PHE A CA 1
ATOM 1481 C C . PHE A 1 195 ? 12.318 -13.055 9.934 1.00 44.86 195 PHE A C 1
ATOM 1482 O O . PHE A 1 195 ? 11.906 -12.629 8.857 1.00 38.53 195 PHE A O 1
ATOM 1490 N N . ALA A 1 196 ? 13.416 -12.601 10.558 1.00 45.59 196 ALA A N 1
ATOM 1491 C CA . ALA A 1 196 ? 14.130 -11.340 10.242 1.00 48.23 196 ALA A CA 1
ATOM 1492 C C . ALA A 1 196 ? 14.951 -11.473 8.957 1.00 44.23 196 ALA A C 1
ATOM 1493 O O . ALA A 1 196 ? 15.467 -10.447 8.489 1.00 48.88 196 ALA A O 1
ATOM 1495 N N . ASP A 1 197 ? 15.075 -12.668 8.381 1.00 45.89 197 ASP A N 1
ATOM 1496 C CA . ASP A 1 197 ? 15.960 -12.874 7.199 1.00 47.29 197 ASP A CA 1
ATOM 1497 C C . ASP A 1 197 ? 15.154 -12.726 5.908 1.00 45.52 197 ASP A C 1
ATOM 1498 O O . ASP A 1 197 ? 15.754 -12.766 4.814 1.00 42.00 197 ASP A O 1
ATOM 1503 N N . TYR A 1 198 ? 13.844 -12.529 6.023 1.00 43.37 198 TYR A N 1
ATOM 1504 C CA . TYR A 1 198 ? 12.975 -12.382 4.833 1.00 45.52 198 TYR A CA 1
ATOM 1505 C C . TYR A 1 198 ? 12.727 -10.891 4.608 1.00 43.10 198 TYR A C 1
ATOM 1506 O O . TYR A 1 198 ? 12.518 -10.157 5.580 1.00 43.47 198 TYR A O 1
ATOM 1515 N N . ALA A 1 199 ? 12.823 -10.464 3.350 1.00 40.18 199 ALA A N 1
ATOM 1516 C CA . ALA A 1 199 ? 12.464 -9.105 2.901 1.00 43.25 199 ALA A CA 1
ATOM 1517 C C . ALA A 1 199 ? 11.182 -9.179 2.065 1.00 44.69 199 ALA A C 1
ATOM 1518 O O . ALA A 1 199 ? 11.181 -9.968 1.094 1.00 39.15 199 ALA A O 1
ATOM 1520 N N . VAL A 1 200 ? 10.170 -8.369 2.418 1.00 40.90 200 VAL A N 1
ATOM 1521 C CA . VAL A 1 200 ? 9.052 -7.950 1.513 1.00 41.61 200 VAL A CA 1
ATOM 1522 C C . VAL A 1 200 ? 9.634 -7.751 0.104 1.00 36.51 200 VAL A C 1
ATOM 1523 O O . VAL A 1 200 ? 10.649 -7.068 -0.025 1.00 34.62 200 VAL A O 1
ATOM 1527 N N . GLY A 1 201 ? 9.048 -8.387 -0.906 1.00 37.03 201 GLY A N 1
ATOM 1528 C CA . GLY A 1 201 ? 9.440 -8.238 -2.320 1.00 36.44 201 GLY A CA 1
ATOM 1529 C C . GLY A 1 201 ? 10.358 -9.352 -2.780 1.00 38.97 201 GLY A C 1
ATOM 1530 O O . GLY A 1 201 ? 10.513 -9.487 -3.988 1.00 35.56 201 GLY A O 1
ATOM 1531 N N . GLU A 1 202 ? 10.938 -10.136 -1.854 1.00 41.49 202 GLU A N 1
ATOM 1532 C CA . GLU A 1 202 ? 11.816 -11.285 -2.213 1.00 44.21 202 GLU A CA 1
ATOM 1533 C C . GLU A 1 202 ? 11.035 -12.326 -3.039 1.00 43.19 202 GLU A C 1
ATOM 1534 O O . GLU A 1 202 ? 9.873 -12.616 -2.680 1.00 37.17 202 GLU A O 1
ATOM 1540 N N . LYS A 1 203 ? 11.668 -12.848 -4.096 1.00 40.20 203 LYS A N 1
ATOM 1541 C CA . LYS A 1 203 ? 11.142 -13.871 -5.040 1.00 41.30 203 LYS A CA 1
ATOM 1542 C C . LYS A 1 203 ? 12.015 -15.139 -4.997 1.00 41.91 203 LYS A C 1
ATOM 1543 O O . LYS A 1 203 ? 13.257 -15.009 -5.067 1.00 38.50 203 LYS A O 1
ATOM 1549 N N . ILE A 1 204 ? 11.382 -16.320 -4.962 1.00 36.48 204 ILE A N 1
ATOM 1550 C CA . ILE A 1 204 ? 12.059 -17.630 -4.715 1.00 34.01 204 ILE A CA 1
ATOM 1551 C C . ILE A 1 204 ? 11.530 -18.637 -5.739 1.00 29.10 204 ILE A C 1
ATOM 1552 O O . ILE A 1 204 ? 10.371 -19.042 -5.648 1.00 34.42 204 ILE A O 1
ATOM 1557 N N . ASP A 1 205 ? 12.333 -18.995 -6.717 1.00 27.53 205 ASP A N 1
ATOM 1558 C CA . ASP A 1 205 ? 12.073 -20.196 -7.551 1.00 29.96 205 ASP A CA 1
ATOM 1559 C C . ASP A 1 205 ? 12.396 -21.454 -6.703 1.00 35.29 205 ASP A C 1
ATOM 1560 O O . ASP A 1 205 ? 13.470 -21.463 -6.041 1.00 37.72 205 ASP A O 1
ATOM 1565 N N . HIS A 1 206 ? 11.494 -22.455 -6.680 1.00 33.23 206 HIS A N 1
ATOM 1566 C CA . HIS A 1 206 ? 11.644 -23.742 -5.942 1.00 30.77 206 HIS A CA 1
ATOM 1567 C C . HIS A 1 206 ? 12.360 -24.797 -6.806 1.00 32.03 206 HIS A C 1
ATOM 1568 O O . HIS A 1 206 ? 12.697 -25.843 -6.263 1.00 35.38 206 HIS A O 1
ATOM 1575 N N . VAL A 1 207 ? 12.613 -24.536 -8.087 1.00 27.64 207 VAL A N 1
ATOM 1576 C CA . VAL A 1 207 ? 13.437 -25.392 -8.999 1.00 29.94 207 VAL A CA 1
ATOM 1577 C C . VAL A 1 207 ? 12.819 -26.790 -9.209 1.00 27.77 207 VAL A C 1
ATOM 1578 O O . VAL A 1 207 ? 12.751 -27.226 -10.348 1.00 27.06 207 VAL A O 1
ATOM 1582 N N . ASP A 1 208 ? 12.497 -27.515 -8.137 1.00 25.53 208 ASP A N 1
ATOM 1583 C CA . ASP A 1 208 ? 12.129 -28.957 -8.204 1.00 27.00 208 ASP A CA 1
ATOM 1584 C C . ASP A 1 208 ? 10.812 -29.138 -8.979 1.00 24.35 208 ASP A C 1
ATOM 1585 O O . ASP A 1 208 ? 9.921 -28.324 -8.821 1.00 23.08 208 ASP A O 1
ATOM 1590 N N . GLY A 1 209 ? 10.705 -30.197 -9.779 1.00 24.79 209 GLY A N 1
ATOM 1591 C CA . GLY A 1 209 ? 9.444 -30.598 -10.432 1.00 23.51 209 GLY A CA 1
ATOM 1592 C C . GLY A 1 209 ? 8.955 -31.972 -10.026 1.00 20.67 209 GLY A C 1
ATOM 1593 O O . GLY A 1 209 ? 9.799 -32.885 -9.876 1.00 19.61 209 GLY A O 1
ATOM 1594 N N . MET A 1 210 ? 7.629 -32.149 -10.012 1.00 19.96 210 MET A N 1
ATOM 1595 C CA . MET A 1 210 ? 6.938 -33.413 -9.630 1.00 19.55 210 MET A CA 1
ATOM 1596 C C . MET A 1 210 ? 5.924 -33.803 -10.709 1.00 18.54 210 MET A C 1
ATOM 1597 O O . MET A 1 210 ? 4.975 -33.046 -10.952 1.00 19.12 210 MET A O 1
ATOM 1602 N N . THR A 1 211 ? 6.115 -34.945 -11.359 1.00 18.25 211 THR A N 1
ATOM 1603 C CA . THR A 1 211 ? 5.152 -35.427 -12.374 1.00 19.84 211 THR A CA 1
ATOM 1604 C C . THR A 1 211 ? 4.126 -36.274 -11.638 1.00 19.41 211 THR A C 1
ATOM 1605 O O . THR A 1 211 ? 4.574 -37.094 -10.821 1.00 17.17 211 THR A O 1
ATOM 1609 N N . VAL A 1 212 ? 2.834 -36.014 -11.868 1.00 18.09 212 VAL A N 1
ATOM 1610 C CA . VAL A 1 212 ? 1.698 -36.600 -11.104 1.00 20.65 212 VAL A CA 1
ATOM 1611 C C . VAL A 1 212 ? 1.051 -37.713 -11.939 1.00 21.76 212 VAL A C 1
ATOM 1612 O O . VAL A 1 212 ? 0.522 -37.410 -13.027 1.00 21.79 212 VAL A O 1
ATOM 1616 N N . GLU A 1 213 ? 1.083 -38.952 -11.434 1.00 19.97 213 GLU A N 1
ATOM 1617 C CA . GLU A 1 213 ? 0.487 -40.148 -12.065 1.00 18.96 213 GLU A CA 1
ATOM 1618 C C . GLU A 1 213 ? -0.969 -40.260 -11.636 1.00 19.25 213 GLU A C 1
ATOM 1619 O O . GLU A 1 213 ? -1.293 -39.875 -10.488 1.00 17.70 213 GLU A O 1
ATOM 1625 N N . GLU A 1 214 ? -1.785 -40.859 -12.493 1.00 18.80 214 GLU A N 1
ATOM 1626 C CA . GLU A 1 214 ? -3.221 -41.183 -12.223 1.00 18.77 214 GLU A CA 1
ATOM 1627 C C . GLU A 1 214 ? -3.471 -41.740 -10.795 1.00 18.08 214 GLU A C 1
ATOM 1628 O O . GLU A 1 214 ? -4.316 -41.179 -10.124 1.00 16.18 214 GLU A O 1
ATOM 1634 N N . ALA A 1 215 ? -2.830 -42.846 -10.421 1.00 16.12 215 ALA A N 1
ATOM 1635 C CA . ALA A 1 215 ? -2.981 -43.569 -9.127 1.00 18.18 215 ALA A CA 1
ATOM 1636 C C . ALA A 1 215 ? -2.660 -42.650 -7.943 1.00 17.18 215 ALA A C 1
ATOM 1637 O O . ALA A 1 215 ? -3.326 -42.848 -6.916 1.00 15.52 215 ALA A O 1
ATOM 1639 N N . GLU A 1 216 ? -1.708 -41.716 -8.073 1.00 15.94 216 GLU A N 1
ATOM 1640 C CA . GLU A 1 216 ? -1.254 -40.829 -6.963 1.00 17.21 216 GLU A CA 1
ATOM 1641 C C . GLU A 1 216 ? -2.398 -39.933 -6.503 1.00 17.44 216 GLU A C 1
ATOM 1642 O O . GLU A 1 216 ? -2.593 -39.770 -5.285 1.00 16.91 216 GLU A O 1
ATOM 1648 N N . HIS A 1 217 ? -3.073 -39.261 -7.424 1.00 18.86 217 HIS A N 1
ATOM 1649 C CA . HIS A 1 217 ? -4.118 -38.274 -7.056 1.00 18.61 217 HIS A CA 1
ATOM 1650 C C . HIS A 1 217 ? -5.369 -39.034 -6.633 1.00 17.21 217 HIS A C 1
ATOM 1651 O O . HIS A 1 217 ? -6.061 -38.555 -5.740 1.00 16.95 217 HIS A O 1
ATOM 1658 N N . GLN A 1 218 ? -5.616 -40.220 -7.192 1.00 17.41 218 GLN A N 1
ATOM 1659 C CA . GLN A 1 218 ? -6.809 -40.970 -6.761 1.00 16.44 218 GLN A CA 1
ATOM 1660 C C . GLN A 1 218 ? -6.559 -41.422 -5.325 1.00 15.94 218 GLN A C 1
ATOM 1661 O O . GLN A 1 218 ? -7.513 -41.391 -4.559 1.00 17.16 218 GLN A O 1
ATOM 1667 N N . ILE A 1 219 ? -5.368 -41.901 -4.991 1.00 12.40 219 ILE A N 1
ATOM 1668 C CA . ILE A 1 219 ? -5.112 -42.516 -3.657 1.00 13.72 219 ILE A CA 1
ATOM 1669 C C . ILE A 1 219 ? -5.220 -41.375 -2.619 1.00 15.21 219 ILE A C 1
ATOM 1670 O O . ILE A 1 219 ? -5.894 -41.565 -1.557 1.00 13.53 219 ILE A O 1
ATOM 1675 N N . ALA A 1 220 ? -4.674 -40.186 -2.948 1.00 15.66 220 ALA A N 1
ATOM 1676 C CA . ALA A 1 220 ? -4.710 -38.977 -2.094 1.00 14.99 220 ALA A CA 1
ATOM 1677 C C . ALA A 1 220 ? -6.162 -38.557 -1.893 1.00 16.50 220 ALA A C 1
ATOM 1678 O O . ALA A 1 220 ? -6.538 -38.207 -0.761 1.00 13.86 220 ALA A O 1
ATOM 1680 N N . THR A 1 221 ? -6.931 -38.511 -3.001 1.00 15.61 221 THR A N 1
ATOM 1681 C CA . THR A 1 221 ? -8.279 -37.928 -2.998 1.00 17.01 221 THR A CA 1
ATOM 1682 C C . THR A 1 221 ? -9.155 -38.829 -2.148 1.00 17.75 221 THR A C 1
ATOM 1683 O O . THR A 1 221 ? -9.887 -38.275 -1.325 1.00 20.05 221 THR A O 1
ATOM 1687 N N . ARG A 1 222 ? -9.050 -40.151 -2.277 1.00 16.68 222 ARG A N 1
ATOM 1688 C CA . ARG A 1 222 ? -9.835 -41.059 -1.395 1.00 18.78 222 ARG A CA 1
ATOM 1689 C C . ARG A 1 222 ? -9.356 -40.981 0.056 1.00 17.52 222 ARG A C 1
ATOM 1690 O O . ARG A 1 222 ? -10.184 -41.209 0.966 1.00 19.17 222 ARG A O 1
ATOM 1698 N N . LEU A 1 223 ? -8.067 -40.811 0.297 1.00 16.99 223 LEU A N 1
ATOM 1699 C CA . LEU A 1 223 ? -7.577 -40.674 1.703 1.00 16.86 223 LEU A CA 1
ATOM 1700 C C . LEU A 1 223 ? -8.385 -39.584 2.414 1.00 16.70 223 LEU A C 1
ATOM 1701 O O . LEU A 1 223 ? -8.636 -39.718 3.633 1.00 15.63 223 LEU A O 1
ATOM 1706 N N . PHE A 1 224 ? -8.672 -38.476 1.707 1.00 19.12 224 PHE A N 1
ATOM 1707 C CA . PHE A 1 224 ? -9.401 -37.294 2.229 1.00 18.78 224 PHE A CA 1
ATOM 1708 C C . PHE A 1 224 ? -10.900 -37.632 2.260 1.00 18.44 224 PHE A C 1
ATOM 1709 O O . PHE A 1 224 ? -11.738 -36.842 2.739 1.00 19.37 224 PHE A O 1
ATOM 1717 N N . GLN A 1 225 ? -11.265 -38.776 1.686 1.00 19.93 225 GLN A N 1
ATOM 1718 C CA . GLN A 1 225 ? -12.674 -39.239 1.541 1.00 19.26 225 GLN A CA 1
ATOM 1719 C C . GLN A 1 225 ? -13.475 -38.182 0.747 1.00 18.66 225 GLN A C 1
ATOM 1720 O O . GLN A 1 225 ? -14.655 -37.886 1.106 1.00 22.07 225 GLN A O 1
ATOM 1726 N N . ASN A 1 226 ? -12.806 -37.545 -0.199 1.00 18.61 226 ASN A N 1
ATOM 1727 C CA . ASN A 1 226 ? -13.339 -36.548 -1.179 1.00 19.71 226 ASN A CA 1
ATOM 1728 C C . ASN A 1 226 ? -13.849 -37.369 -2.369 1.00 19.80 226 ASN A C 1
ATOM 1729 O O . ASN A 1 226 ? -13.056 -38.185 -2.907 1.00 18.34 226 ASN A O 1
ATOM 1734 N N . THR A 1 227 ? -15.129 -37.241 -2.701 1.00 21.13 227 THR A N 1
ATOM 1735 C CA . THR A 1 227 ? -15.856 -38.184 -3.593 1.00 22.25 227 THR A CA 1
ATOM 1736 C C . THR A 1 227 ? -16.103 -37.581 -4.982 1.00 21.81 227 THR A C 1
ATOM 1737 O O . THR A 1 227 ? -16.747 -38.277 -5.779 1.00 22.69 227 THR A O 1
ATOM 1741 N N . ALA A 1 228 ? -15.580 -36.395 -5.310 1.00 21.94 228 ALA A N 1
ATOM 1742 C CA . ALA A 1 228 ? -16.002 -35.656 -6.528 1.00 24.15 228 ALA A CA 1
ATOM 1743 C C . ALA A 1 228 ? -15.760 -36.553 -7.745 1.00 23.95 228 ALA A C 1
ATOM 1744 O O . ALA A 1 228 ? -14.583 -36.856 -7.992 1.00 20.31 228 ALA A O 1
ATOM 1746 N N . LYS A 1 229 ? -16.835 -36.938 -8.449 1.00 22.07 229 LYS A N 1
ATOM 1747 C CA . LYS A 1 229 ? -16.851 -38.020 -9.480 1.00 22.59 229 LYS A CA 1
ATOM 1748 C C . LYS A 1 229 ? -15.793 -37.739 -10.556 1.00 19.87 229 LYS A C 1
ATOM 1749 O O . LYS A 1 229 ? -15.142 -38.690 -11.034 1.00 23.85 229 LYS A O 1
ATOM 1755 N N . VAL A 1 230 ? -15.553 -36.475 -10.868 1.00 21.36 230 VAL A N 1
ATOM 1756 C CA . VAL A 1 230 ? -14.590 -36.020 -11.914 1.00 22.45 230 VAL A CA 1
ATOM 1757 C C . VAL A 1 230 ? -13.137 -36.463 -11.598 1.00 22.36 230 VAL A C 1
ATOM 1758 O O . VAL A 1 230 ? -12.304 -36.563 -12.542 1.00 21.96 230 VAL A O 1
ATOM 1762 N N . HIS A 1 231 ? -12.830 -36.824 -10.348 1.00 21.63 231 HIS A N 1
ATOM 1763 C CA . HIS A 1 231 ? -11.491 -37.362 -9.963 1.00 20.73 231 HIS A CA 1
ATOM 1764 C C . HIS A 1 231 ? -11.323 -38.827 -10.386 1.00 19.51 231 HIS A C 1
ATOM 1765 O O . HIS A 1 231 ? -10.189 -39.262 -10.644 1.00 19.11 231 HIS A O 1
ATOM 1772 N N . PHE A 1 232 ? -12.421 -39.568 -10.482 1.00 18.91 232 PHE A N 1
ATOM 1773 C CA . PHE A 1 232 ? -12.363 -41.026 -10.368 1.00 17.84 232 PHE A CA 1
ATOM 1774 C C . PHE A 1 232 ? -12.886 -41.775 -11.598 1.00 19.65 232 PHE A C 1
ATOM 1775 O O . PHE A 1 232 ? -12.542 -42.978 -11.695 1.00 20.17 232 PHE A O 1
ATOM 1783 N N . ASP A 1 233 ? -13.751 -41.171 -12.409 1.00 22.00 233 ASP A N 1
ATOM 1784 C CA . ASP A 1 233 ? -14.596 -41.925 -13.376 1.00 21.96 233 ASP A CA 1
ATOM 1785 C C . ASP A 1 233 ? -14.105 -41.611 -14.810 1.00 22.83 233 ASP A C 1
ATOM 1786 O O . ASP A 1 233 ? -14.505 -40.577 -15.430 1.00 21.63 233 ASP A O 1
ATOM 1791 N N . ALA A 1 234 ? -13.181 -42.425 -15.310 1.00 24.02 234 ALA A N 1
ATOM 1792 C CA . ALA A 1 234 ? -12.601 -42.241 -16.663 1.00 27.47 234 ALA A CA 1
ATOM 1793 C C . ALA A 1 234 ? -13.695 -42.410 -17.742 1.00 28.20 234 ALA A C 1
ATOM 1794 O O . ALA A 1 234 ? -13.460 -41.908 -18.853 1.00 26.18 234 ALA A O 1
ATOM 1796 N N . VAL A 1 235 ? -14.815 -43.087 -17.424 1.00 29.75 235 VAL A N 1
ATOM 1797 C CA . VAL A 1 235 ? -15.997 -43.234 -18.334 1.00 30.02 235 VAL A CA 1
ATOM 1798 C C . VAL A 1 235 ? -16.757 -41.910 -18.402 1.00 30.58 235 VAL A C 1
ATOM 1799 O O . VAL A 1 235 ? -16.836 -41.340 -19.481 1.00 32.00 235 VAL A O 1
ATOM 1803 N N . ALA A 1 236 ? -17.301 -41.451 -17.280 1.00 28.01 236 ALA A N 1
ATOM 1804 C CA . ALA A 1 236 ? -18.159 -40.258 -17.171 1.00 28.62 236 ALA A CA 1
ATOM 1805 C C . ALA A 1 236 ? -17.415 -38.992 -17.603 1.00 31.41 236 ALA A C 1
ATOM 1806 O O . ALA A 1 236 ? -18.038 -38.136 -18.241 1.00 36.90 236 ALA A O 1
ATOM 1808 N N . THR A 1 237 ? -16.121 -38.872 -17.316 1.00 31.94 237 THR A N 1
ATOM 1809 C CA . THR A 1 237 ? -15.345 -37.634 -17.600 1.00 31.87 237 THR A CA 1
ATOM 1810 C C . THR A 1 237 ? -15.109 -37.481 -19.111 1.00 33.80 237 THR A C 1
ATOM 1811 O O . THR A 1 237 ? -14.804 -36.340 -19.509 1.00 27.21 237 THR A O 1
ATOM 1815 N N . LYS A 1 238 ? -15.187 -38.569 -19.900 1.00 34.67 238 LYS A N 1
ATOM 1816 C CA . LYS A 1 238 ? -15.182 -38.510 -21.390 1.00 38.54 238 LYS A CA 1
ATOM 1817 C C . LYS A 1 238 ? -16.169 -37.416 -21.837 1.00 41.00 238 LYS A C 1
ATOM 1818 O O . LYS A 1 238 ? -15.806 -36.628 -22.731 1.00 40.63 238 LYS A O 1
ATOM 1824 N N . GLU A 1 239 ? -17.339 -37.316 -21.193 1.00 44.71 239 GLU A N 1
ATOM 1825 C CA . GLU A 1 239 ? -18.412 -36.365 -21.587 1.00 45.39 239 GLU A CA 1
ATOM 1826 C C . GLU A 1 239 ? -18.216 -34.989 -20.928 1.00 49.16 239 GLU A C 1
ATOM 1827 O O . GLU A 1 239 ? -19.159 -34.191 -21.002 1.00 53.97 239 GLU A O 1
ATOM 1833 N N . THR A 1 240 ? -17.050 -34.681 -20.336 1.00 46.16 240 THR A N 1
ATOM 1834 C CA . THR A 1 240 ? -16.725 -33.312 -19.841 1.00 42.29 240 THR A CA 1
ATOM 1835 C C . THR A 1 240 ? -15.817 -32.612 -20.849 1.00 41.37 240 THR A C 1
ATOM 1836 O O . THR A 1 240 ? -15.238 -33.294 -21.722 1.00 47.28 240 THR A O 1
ATOM 1840 N N . LYS A 1 241 ? -15.749 -31.287 -20.741 1.00 41.80 241 LYS A N 1
ATOM 1841 C CA . LYS A 1 241 ? -14.861 -30.376 -21.513 1.00 38.54 241 LYS A CA 1
ATOM 1842 C C . LYS A 1 241 ? -13.426 -30.935 -21.558 1.00 36.77 241 LYS A C 1
ATOM 1843 O O . LYS A 1 241 ? -12.777 -30.843 -22.605 1.00 31.13 241 LYS A O 1
ATOM 1849 N N . PHE A 1 242 ? -12.919 -31.509 -20.464 1.00 36.39 242 PHE A N 1
ATOM 1850 C CA . PHE A 1 242 ? -11.535 -32.061 -20.411 1.00 34.09 242 PHE A CA 1
ATOM 1851 C C . PHE A 1 242 ? -11.503 -33.469 -20.985 1.00 32.30 242 PHE A C 1
ATOM 1852 O O . PHE A 1 242 ? -10.449 -33.868 -21.493 1.00 34.14 242 PHE A O 1
ATOM 1860 N N . GLY A 1 243 ? -12.610 -34.207 -20.871 1.00 28.36 243 GLY A N 1
ATOM 1861 C CA . GLY A 1 243 ? -12.734 -35.531 -21.505 1.00 29.80 243 GLY A CA 1
ATOM 1862 C C . GLY A 1 243 ? -11.925 -36.587 -20.777 1.00 28.84 243 GLY A C 1
ATOM 1863 O O . GLY A 1 243 ? -11.676 -37.626 -21.373 1.00 29.06 243 GLY A O 1
ATOM 1864 N N . LYS A 1 244 ? -11.473 -36.297 -19.550 1.00 29.56 244 LYS A N 1
ATOM 1865 C CA . LYS A 1 244 ? -10.582 -37.175 -18.737 1.00 27.33 244 LYS A CA 1
ATOM 1866 C C . LYS A 1 244 ? -10.555 -36.714 -17.271 1.00 26.31 244 LYS A C 1
ATOM 1867 O O . LYS A 1 244 ? -11.164 -35.655 -16.925 1.00 25.81 244 LYS A O 1
ATOM 1873 N N . ARG A 1 245 ? -9.945 -37.515 -16.397 1.00 26.07 245 ARG A N 1
ATOM 1874 C CA . ARG A 1 245 ? -10.073 -37.298 -14.925 1.00 24.50 245 ARG A CA 1
ATOM 1875 C C . ARG A 1 245 ? -9.340 -35.995 -14.548 1.00 23.33 245 ARG A C 1
ATOM 1876 O O . ARG A 1 245 ? -8.190 -35.816 -14.971 1.00 28.21 245 ARG A O 1
ATOM 1884 N N . LEU A 1 246 ? -10.004 -35.082 -13.834 1.00 22.49 246 LEU A N 1
ATOM 1885 C CA . LEU A 1 246 ? -9.380 -33.833 -13.301 1.00 23.05 246 LEU A CA 1
ATOM 1886 C C . LEU A 1 246 ? -8.748 -34.187 -11.955 1.00 22.33 246 LEU A C 1
ATOM 1887 O O . LEU A 1 246 ? -9.436 -34.809 -11.144 1.00 20.82 246 LEU A O 1
ATOM 1892 N N . ILE A 1 247 ? -7.490 -33.785 -11.763 1.00 23.14 247 ILE A N 1
ATOM 1893 C CA . ILE A 1 247 ? -6.742 -33.953 -10.482 1.00 21.40 247 ILE A CA 1
ATOM 1894 C C . ILE A 1 247 ? -7.275 -32.950 -9.478 1.00 20.61 247 ILE A C 1
ATOM 1895 O O . ILE A 1 247 ? -7.384 -31.760 -9.796 1.00 24.56 247 ILE A O 1
ATOM 1900 N N . TYR A 1 248 ? -7.569 -33.443 -8.284 1.00 21.56 248 TYR A N 1
ATOM 1901 C CA . TYR A 1 248 ? -7.965 -32.637 -7.111 1.00 21.69 248 TYR A CA 1
ATOM 1902 C C . TYR A 1 248 ? -7.138 -31.349 -7.081 1.00 23.16 248 TYR A C 1
ATOM 1903 O O . TYR A 1 248 ? -5.884 -31.446 -7.089 1.00 23.46 248 TYR A O 1
ATOM 1912 N N . GLY A 1 249 ? -7.796 -30.182 -7.090 1.00 20.37 249 GLY A N 1
ATOM 1913 C CA . GLY A 1 249 ? -7.095 -28.898 -6.919 1.00 21.37 249 GLY A CA 1
ATOM 1914 C C . GLY A 1 249 ? -6.166 -28.907 -5.701 1.00 21.56 249 GLY A C 1
ATOM 1915 O O . GLY A 1 249 ? -5.002 -28.383 -5.793 1.00 21.24 249 GLY A O 1
ATOM 1916 N N . GLY A 1 250 ? -6.635 -29.436 -4.577 1.00 21.07 250 GLY A N 1
ATOM 1917 C CA . GLY A 1 250 ? -5.841 -29.496 -3.331 1.00 22.72 250 GLY A CA 1
ATOM 1918 C C . GLY A 1 250 ? -4.515 -30.222 -3.526 1.00 25.02 250 GLY A C 1
ATOM 1919 O O . GLY A 1 250 ? -3.543 -29.901 -2.822 1.00 23.71 250 GLY A O 1
ATOM 1920 N N . HIS A 1 251 ? -4.461 -31.167 -4.467 1.00 22.93 251 HIS A N 1
ATOM 1921 C CA . HIS A 1 251 ? -3.240 -31.956 -4.753 1.00 22.77 251 HIS A CA 1
ATOM 1922 C C . HIS A 1 251 ? -2.135 -31.017 -5.218 1.00 23.12 251 HIS A C 1
ATOM 1923 O O . HIS A 1 251 ? -0.975 -31.188 -4.807 1.00 20.42 251 HIS A O 1
ATOM 1930 N N . VAL A 1 252 ? -2.518 -30.010 -5.998 1.00 23.35 252 VAL A N 1
ATOM 1931 C CA . VAL A 1 252 ? -1.582 -28.992 -6.525 1.00 23.86 252 VAL A CA 1
ATOM 1932 C C . VAL A 1 252 ? -1.142 -28.096 -5.369 1.00 22.23 252 VAL A C 1
ATOM 1933 O O . VAL A 1 252 ? 0.032 -27.745 -5.321 1.00 21.31 252 VAL A O 1
ATOM 1937 N N . ILE A 1 253 ? -2.056 -27.707 -4.491 1.00 23.18 253 ILE A N 1
ATOM 1938 C CA . ILE A 1 253 ? -1.720 -26.842 -3.323 1.00 23.58 253 ILE A CA 1
ATOM 1939 C C . ILE A 1 253 ? -0.667 -27.618 -2.495 1.00 25.06 253 ILE A C 1
ATOM 1940 O O . ILE A 1 253 ? 0.389 -27.081 -2.201 1.00 24.22 253 ILE A O 1
ATOM 1945 N N . SER A 1 254 ? -0.947 -28.864 -2.120 1.00 24.12 254 SER A N 1
ATOM 1946 C CA . SER A 1 254 ? -0.004 -29.699 -1.328 1.00 21.30 254 SER A CA 1
ATOM 1947 C C . SER A 1 254 ? 1.341 -29.842 -2.055 1.00 22.37 254 SER A C 1
ATOM 1948 O O . SER A 1 254 ? 2.407 -29.730 -1.402 1.00 23.37 254 SER A O 1
ATOM 1951 N N . LEU A 1 255 ? 1.330 -30.102 -3.356 1.00 22.76 255 LEU A N 1
ATOM 1952 C CA . LEU A 1 255 ? 2.608 -30.278 -4.101 1.00 23.11 255 LEU A CA 1
ATOM 1953 C C . LEU A 1 255 ? 3.378 -28.963 -4.090 1.00 23.64 255 LEU A C 1
ATOM 1954 O O . LEU A 1 255 ? 4.589 -28.986 -3.840 1.00 20.83 255 LEU A O 1
ATOM 1959 N N . ALA A 1 256 ? 2.690 -27.841 -4.271 1.00 23.97 256 ALA A N 1
ATOM 1960 C CA . ALA A 1 256 ? 3.377 -26.530 -4.348 1.00 26.46 256 ALA A CA 1
ATOM 1961 C C . ALA A 1 256 ? 3.995 -26.200 -2.971 1.00 24.84 256 ALA A C 1
ATOM 1962 O O . ALA A 1 256 ? 5.156 -25.762 -2.926 1.00 25.34 256 ALA A O 1
ATOM 1964 N N . ARG A 1 257 ? 3.246 -26.430 -1.887 1.00 25.54 257 ARG A N 1
ATOM 1965 C CA . ARG A 1 257 ? 3.709 -26.284 -0.486 1.00 26.23 257 ARG A CA 1
ATOM 1966 C C . ARG A 1 257 ? 4.949 -27.149 -0.273 1.00 29.78 257 ARG A C 1
ATOM 1967 O O . ARG A 1 257 ? 5.969 -26.622 0.270 1.00 27.82 257 ARG A O 1
ATOM 1975 N N . ALA A 1 258 ? 4.910 -28.419 -0.683 1.00 25.38 258 ALA A N 1
ATOM 1976 C CA . ALA A 1 258 ? 6.089 -29.309 -0.519 1.00 23.38 258 ALA A CA 1
ATOM 1977 C C . ALA A 1 258 ? 7.285 -28.685 -1.233 1.00 25.94 258 ALA A C 1
ATOM 1978 O O . ALA A 1 258 ? 8.318 -28.434 -0.569 1.00 27.99 258 ALA A O 1
ATOM 1980 N N . LEU A 1 259 ? 7.162 -28.378 -2.527 1.00 24.68 259 LEU A N 1
ATOM 1981 C CA . LEU A 1 259 ? 8.280 -27.794 -3.323 1.00 26.76 259 LEU A CA 1
ATOM 1982 C C . LEU A 1 259 ? 8.825 -26.562 -2.584 1.00 24.97 259 LEU A C 1
ATOM 1983 O O . LEU A 1 259 ? 10.039 -26.447 -2.480 1.00 30.25 259 LEU A O 1
ATOM 1988 N N . SER A 1 260 ? 7.943 -25.738 -2.004 1.00 28.03 260 SER A N 1
ATOM 1989 C CA . SER A 1 260 ? 8.251 -24.439 -1.341 1.00 27.85 260 SER A CA 1
ATOM 1990 C C . SER A 1 260 ? 9.208 -24.613 -0.153 1.00 26.76 260 SER A C 1
ATOM 1991 O O . SER A 1 260 ? 9.778 -23.600 0.299 1.00 28.53 260 SER A O 1
ATOM 1994 N N . PHE A 1 261 ? 9.352 -25.829 0.358 1.00 25.24 261 PHE A N 1
ATOM 1995 C CA . PHE A 1 261 ? 10.408 -26.186 1.343 1.00 25.17 261 PHE A CA 1
ATOM 1996 C C . PHE A 1 261 ? 11.765 -25.730 0.807 1.00 25.95 261 PHE A C 1
ATOM 1997 O O . PHE A 1 261 ? 12.668 -25.456 1.608 1.00 31.77 261 PHE A O 1
ATOM 2005 N N . ASN A 1 262 ? 11.930 -25.710 -0.517 1.00 25.90 262 ASN A N 1
ATOM 2006 C CA . ASN A 1 262 ? 13.180 -25.223 -1.152 1.00 30.06 262 ASN A CA 1
ATOM 2007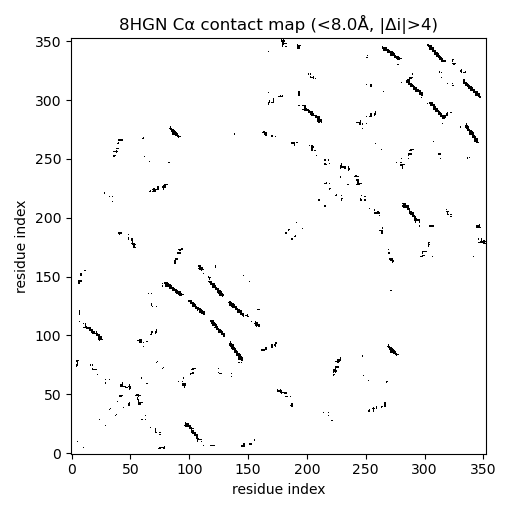 C C . ASN A 1 262 ? 13.144 -23.690 -1.124 1.00 28.50 262 ASN A C 1
ATOM 2008 O O . ASN A 1 262 ? 12.719 -23.108 -2.147 1.00 27.42 262 ASN A O 1
ATOM 2013 N N . GLY A 1 263 ? 13.487 -23.082 0.028 1.00 28.74 263 GLY A N 1
ATOM 2014 C CA . GLY A 1 263 ? 13.550 -21.611 0.229 1.00 30.84 263 GLY A CA 1
ATOM 2015 C C . GLY A 1 263 ? 12.754 -21.098 1.431 1.00 31.16 263 GLY A C 1
ATOM 2016 O O . GLY A 1 263 ? 13.108 -19.979 1.924 1.00 35.45 263 GLY A O 1
ATOM 2017 N N . LEU A 1 264 ? 11.764 -21.872 1.916 1.00 26.58 264 LEU A N 1
ATOM 2018 C CA . LEU A 1 264 ? 10.829 -21.517 3.015 1.00 27.23 264 LEU A CA 1
ATOM 2019 C C . LEU A 1 264 ? 10.695 -22.661 4.026 1.00 27.35 264 LEU A C 1
ATOM 2020 O O . LEU A 1 264 ? 9.602 -22.770 4.651 1.00 22.53 264 LEU A O 1
ATOM 2025 N N . ALA A 1 265 ? 11.793 -23.388 4.298 1.00 31.14 265 ALA A N 1
ATOM 2026 C CA . ALA A 1 265 ? 11.834 -24.557 5.212 1.00 28.27 265 ALA A CA 1
ATOM 2027 C C . ALA A 1 265 ? 11.386 -24.162 6.622 1.00 28.51 265 ALA A C 1
ATOM 2028 O O . ALA A 1 265 ? 10.764 -25.025 7.308 1.00 32.09 265 ALA A O 1
ATOM 2030 N N . ASN A 1 266 ? 11.648 -22.914 7.040 1.00 28.33 266 ASN A N 1
ATOM 2031 C CA . ASN A 1 266 ? 11.353 -22.431 8.419 1.00 31.62 266 ASN A CA 1
ATOM 2032 C C . ASN A 1 266 ? 9.980 -21.725 8.500 1.00 30.61 266 ASN A C 1
ATOM 2033 O O . ASN A 1 266 ? 9.576 -21.295 9.633 1.00 27.77 266 ASN A O 1
ATOM 2038 N N . ALA A 1 267 ? 9.276 -21.597 7.371 1.00 30.61 267 ALA A N 1
ATOM 2039 C CA . ALA A 1 267 ? 7.821 -21.341 7.363 1.00 31.60 267 ALA A CA 1
ATOM 2040 C C . ALA A 1 267 ? 7.165 -22.687 7.627 1.00 31.83 267 ALA A C 1
ATOM 2041 O O . ALA A 1 267 ? 6.698 -23.338 6.662 1.00 35.48 267 ALA A O 1
ATOM 2043 N N . PHE A 1 268 ? 7.175 -23.094 8.898 1.00 32.54 268 PHE A N 1
ATOM 2044 C CA . PHE A 1 268 ? 6.999 -24.509 9.329 1.00 33.30 268 PHE A CA 1
ATOM 2045 C C . PHE A 1 268 ? 5.506 -24.880 9.433 1.00 27.79 268 PHE A C 1
ATOM 2046 O O . PHE A 1 268 ? 5.195 -26.049 9.240 1.00 26.95 268 PHE A O 1
ATOM 2054 N N . ALA A 1 269 ? 4.631 -23.928 9.795 1.00 28.40 269 ALA A N 1
ATOM 2055 C CA . ALA A 1 269 ? 3.173 -24.116 9.956 1.00 26.69 269 ALA A CA 1
ATOM 2056 C C . ALA A 1 269 ? 2.427 -23.015 9.193 1.00 29.76 269 ALA A C 1
ATOM 2057 O O . ALA A 1 269 ? 3.030 -21.939 8.930 1.00 35.56 269 ALA A O 1
ATOM 2059 N N . ILE A 1 270 ? 1.209 -23.322 8.723 1.00 30.24 270 ILE A N 1
ATOM 2060 C CA . ILE A 1 270 ? 0.307 -22.367 8.004 1.00 28.63 270 ILE A CA 1
ATOM 2061 C C . ILE A 1 270 ? -0.734 -21.860 9.003 1.00 27.18 270 ILE A C 1
ATOM 2062 O O . ILE A 1 270 ? -1.412 -22.694 9.644 1.00 30.34 270 ILE A O 1
ATOM 2067 N N . GLY A 1 271 ? -0.882 -20.537 9.112 1.00 30.74 271 GLY A N 1
ATOM 2068 C CA . GLY A 1 271 ? -1.838 -19.900 10.042 1.00 31.34 271 GLY A CA 1
ATOM 2069 C C . GLY A 1 271 ? -3.181 -19.550 9.402 1.00 33.33 271 GLY A C 1
ATOM 2070 O O . GLY A 1 271 ? -4.170 -19.542 10.137 1.00 35.57 271 GLY A O 1
ATOM 2071 N N . GLY A 1 272 ? -3.236 -19.218 8.114 1.00 33.27 272 GLY A N 1
ATOM 2072 C CA . GLY A 1 272 ? -4.501 -18.820 7.463 1.00 35.90 272 GLY A CA 1
ATOM 2073 C C . GLY A 1 272 ? -4.366 -18.734 5.955 1.00 34.72 272 GLY A C 1
ATOM 2074 O O . GLY A 1 272 ? -3.231 -18.830 5.491 1.00 32.83 272 GLY A O 1
ATOM 2075 N N . ILE A 1 273 ? -5.468 -18.520 5.218 1.00 35.15 273 ILE A N 1
ATOM 2076 C CA . ILE A 1 273 ? -5.442 -18.360 3.722 1.00 32.20 273 ILE A CA 1
ATOM 2077 C C . ILE A 1 273 ? -6.179 -17.067 3.334 1.00 31.37 273 ILE A C 1
ATOM 2078 O O . ILE A 1 273 ? -7.370 -16.891 3.684 1.00 25.68 273 ILE A O 1
ATOM 2083 N N . ASN A 1 274 ? -5.506 -16.230 2.564 1.00 32.36 274 ASN A N 1
ATOM 2084 C CA . ASN A 1 274 ? -5.962 -14.857 2.237 1.00 34.26 274 ASN A CA 1
ATOM 2085 C C . ASN A 1 274 ? -6.902 -14.945 1.035 1.00 34.37 274 ASN A C 1
ATOM 2086 O O . ASN A 1 274 ? -8.103 -14.599 1.172 1.00 38.33 274 ASN A O 1
ATOM 2091 N N . ALA A 1 275 ? -6.321 -15.351 -0.091 1.00 32.47 275 ALA A N 1
ATOM 2092 C CA . ALA A 1 275 ? -6.976 -15.657 -1.378 1.00 33.63 275 ALA A CA 1
ATOM 2093 C C . ALA A 1 275 ? -6.311 -16.913 -1.973 1.00 36.23 275 ALA A C 1
ATOM 2094 O O . ALA A 1 275 ? -5.098 -17.121 -1.795 1.00 36.15 275 ALA A O 1
ATOM 2096 N N . GLY A 1 276 ? -7.090 -17.759 -2.639 1.00 36.77 276 GLY A N 1
ATOM 2097 C CA . GLY A 1 276 ? -6.537 -18.805 -3.511 1.00 33.69 276 GLY A CA 1
ATOM 2098 C C . GLY A 1 276 ? -7.396 -18.902 -4.729 1.00 31.85 276 GLY A C 1
ATOM 2099 O O . GLY A 1 276 ? -8.599 -18.624 -4.586 1.00 36.07 276 GLY A O 1
ATOM 2100 N N . ARG A 1 277 ? -6.799 -19.238 -5.862 1.00 30.82 277 ARG A N 1
ATOM 2101 C CA . ARG A 1 277 ? -7.492 -19.401 -7.154 1.00 35.65 277 ARG A CA 1
ATOM 2102 C C . ARG A 1 277 ? -6.921 -20.602 -7.909 1.00 30.63 277 ARG A C 1
ATOM 2103 O O . ARG A 1 277 ? -5.768 -20.550 -8.271 1.00 28.32 277 ARG A O 1
ATOM 2111 N N . HIS A 1 278 ? -7.744 -21.604 -8.223 1.00 37.23 278 HIS A N 1
ATOM 2112 C CA . HIS A 1 278 ? -7.412 -22.663 -9.223 1.00 34.07 278 HIS A CA 1
ATOM 2113 C C . HIS A 1 278 ? -7.568 -22.089 -10.629 1.00 38.33 278 HIS A C 1
ATOM 2114 O O . HIS A 1 278 ? -8.716 -22.036 -11.128 1.00 38.83 278 HIS A O 1
ATOM 2121 N N . VAL A 1 279 ? -6.440 -21.687 -11.224 1.00 35.62 279 VAL A N 1
ATOM 2122 C CA . VAL A 1 279 ? -6.351 -20.962 -12.520 1.00 37.12 279 VAL A CA 1
ATOM 2123 C C . VAL A 1 279 ? -6.677 -21.926 -13.668 1.00 38.49 279 VAL A C 1
ATOM 2124 O O . VAL A 1 279 ? -7.268 -21.495 -14.657 1.00 39.48 279 VAL A O 1
ATOM 2128 N N . ALA A 1 280 ? -6.281 -23.190 -13.544 1.00 35.64 280 ALA A N 1
ATOM 2129 C CA . ALA A 1 280 ? -6.191 -24.129 -14.677 1.00 33.08 280 ALA A CA 1
ATOM 2130 C C . ALA A 1 280 ? -6.058 -25.539 -14.126 1.00 34.60 280 ALA A C 1
ATOM 2131 O O . ALA A 1 280 ? -5.473 -25.727 -13.072 1.00 32.26 280 ALA A O 1
ATOM 2133 N N . PRO A 1 281 ? -6.592 -26.559 -14.825 1.00 36.73 281 PRO A N 1
ATOM 2134 C CA . PRO A 1 281 ? -6.633 -27.919 -14.297 1.00 34.60 281 PRO A CA 1
ATOM 2135 C C . PRO A 1 281 ? -5.312 -28.653 -14.563 1.00 33.82 281 PRO A C 1
ATOM 2136 O O . PRO A 1 281 ? -4.577 -28.238 -15.447 1.00 33.93 281 PRO A O 1
ATOM 2140 N N . LEU A 1 282 ? -5.042 -29.701 -13.787 1.00 31.24 282 LEU A N 1
ATOM 2141 C CA . LEU A 1 282 ? -3.860 -30.591 -13.921 1.00 28.64 282 LEU A CA 1
ATOM 2142 C C . LEU A 1 282 ? -4.368 -31.970 -14.341 1.00 26.36 282 LEU A C 1
ATOM 2143 O O . LEU A 1 282 ? -5.437 -32.330 -13.887 1.00 24.84 282 LEU A O 1
ATOM 2148 N N . PHE A 1 283 ? -3.620 -32.679 -15.191 1.00 22.82 283 PHE A N 1
ATOM 2149 C CA . PHE A 1 283 ? -3.992 -34.026 -15.673 1.00 25.07 283 PHE A CA 1
ATOM 2150 C C . PHE A 1 283 ? -2.822 -34.954 -15.356 1.00 22.74 283 PHE A C 1
ATOM 2151 O O . PHE A 1 283 ? -1.720 -34.461 -15.227 1.00 23.03 283 PHE A O 1
ATOM 2159 N N . ALA A 1 284 ? -3.080 -36.251 -15.261 1.00 23.50 284 ALA A N 1
ATOM 2160 C CA . ALA A 1 284 ? -2.048 -37.299 -15.123 1.00 24.13 284 ALA A CA 1
ATOM 2161 C C . ALA A 1 284 ? -0.996 -37.113 -16.202 1.00 26.17 284 ALA A C 1
ATOM 2162 O O . ALA A 1 284 ? -1.394 -36.962 -17.366 1.00 29.90 284 ALA A O 1
ATOM 2164 N N . GLY A 1 285 ? 0.278 -37.211 -15.834 1.00 24.28 285 GLY A N 1
ATOM 2165 C CA . GLY A 1 285 ? 1.411 -37.038 -16.752 1.00 24.96 285 GLY A CA 1
ATOM 2166 C C . GLY A 1 285 ? 1.963 -35.639 -16.736 1.00 22.81 285 GLY A C 1
ATOM 2167 O O . GLY A 1 285 ? 3.086 -35.489 -17.197 1.00 25.13 285 GLY A O 1
ATOM 2168 N N . ASP A 1 286 ? 1.187 -34.647 -16.311 1.00 21.05 286 ASP A N 1
ATOM 2169 C CA . ASP A 1 286 ? 1.652 -33.240 -16.157 1.00 24.69 286 ASP A CA 1
ATOM 2170 C C . ASP A 1 286 ? 2.637 -33.073 -14.984 1.00 30.44 286 ASP A C 1
ATOM 2171 O O . ASP A 1 286 ? 2.363 -33.633 -13.861 1.00 30.98 286 ASP A O 1
ATOM 2176 N N . THR A 1 287 ? 3.635 -32.195 -15.175 1.00 29.48 287 THR A N 1
ATOM 2177 C CA . THR A 1 287 ? 4.710 -31.868 -14.204 1.00 28.35 287 THR A CA 1
ATOM 2178 C C . THR A 1 287 ? 4.436 -30.521 -13.513 1.00 31.42 287 THR A C 1
ATOM 2179 O O . THR A 1 287 ? 4.285 -29.519 -14.234 1.00 28.80 287 THR A O 1
ATOM 2183 N N . VAL A 1 288 ? 4.402 -30.491 -12.167 1.00 27.73 288 VAL A N 1
ATOM 2184 C CA . VAL A 1 288 ? 4.227 -29.257 -11.346 1.00 28.22 288 VAL A CA 1
ATOM 2185 C C . VAL A 1 288 ? 5.595 -28.655 -10.979 1.00 30.07 288 VAL A C 1
ATOM 2186 O O . VAL A 1 288 ? 6.519 -29.422 -10.627 1.00 34.28 288 VAL A O 1
ATOM 2190 N N . TYR A 1 289 ? 5.700 -27.319 -11.069 1.00 30.86 289 TYR A N 1
ATOM 2191 C CA . TYR A 1 289 ? 6.772 -26.419 -10.541 1.00 25.84 289 TYR A CA 1
ATOM 2192 C C . TYR A 1 289 ? 6.098 -25.218 -9.869 1.00 25.77 289 TYR A C 1
ATOM 2193 O O . TYR A 1 289 ? 4.873 -25.009 -9.970 1.00 26.44 289 TYR A O 1
ATOM 2202 N N . ALA A 1 290 ? 6.835 -24.451 -9.094 1.00 24.56 290 ALA A N 1
ATOM 2203 C CA . ALA A 1 290 ? 6.211 -23.385 -8.290 1.00 29.11 290 ALA A CA 1
ATOM 2204 C C . ALA A 1 290 ? 7.251 -22.320 -7.915 1.00 31.49 290 ALA A C 1
ATOM 2205 O O . ALA A 1 290 ? 8.485 -22.612 -8.009 1.00 25.64 290 ALA A O 1
ATOM 2207 N N . TRP A 1 291 ? 6.776 -21.125 -7.553 1.00 31.49 291 TRP A N 1
ATOM 2208 C CA . TRP A 1 291 ? 7.652 -20.036 -7.051 1.00 34.35 291 TRP A CA 1
ATOM 2209 C C . TRP A 1 291 ? 6.848 -19.159 -6.089 1.00 36.76 291 TRP A C 1
ATOM 2210 O O . TRP A 1 291 ? 5.594 -19.150 -6.181 1.00 38.37 291 TRP A O 1
ATOM 2221 N N . SER A 1 292 ? 7.522 -18.519 -5.139 1.00 34.32 292 SER A N 1
ATOM 2222 C CA . SER A 1 292 ? 6.851 -17.818 -4.019 1.00 37.78 292 SER A CA 1
ATOM 2223 C C . SER A 1 292 ? 7.370 -16.376 -3.901 1.00 35.87 292 SER A C 1
ATOM 2224 O O . SER A 1 292 ? 8.353 -16.042 -4.592 1.00 37.42 292 SER A O 1
ATOM 2227 N N . GLU A 1 293 ? 6.678 -15.540 -3.120 1.00 34.19 293 GLU A N 1
ATOM 2228 C CA . GLU A 1 293 ? 7.004 -14.106 -2.931 1.00 34.27 293 GLU A CA 1
ATOM 2229 C C . GLU A 1 293 ? 6.590 -13.691 -1.522 1.00 35.75 293 GLU A C 1
ATOM 2230 O O . GLU A 1 293 ? 5.516 -14.147 -1.063 1.00 29.05 293 GLU A O 1
ATOM 2236 N N . VAL A 1 294 ? 7.393 -12.833 -0.880 1.00 31.66 294 VAL A N 1
ATOM 2237 C CA . VAL A 1 294 ? 7.047 -12.244 0.442 1.00 35.09 294 VAL A CA 1
ATOM 2238 C C . VAL A 1 294 ? 6.216 -10.997 0.165 1.00 41.30 294 VAL A C 1
ATOM 2239 O O . VAL A 1 294 ? 6.700 -10.101 -0.586 1.00 45.13 294 VAL A O 1
ATOM 2243 N N . LEU A 1 295 ? 5.002 -10.957 0.706 1.00 42.46 295 LEU A N 1
ATOM 2244 C CA . LEU A 1 295 ? 4.090 -9.806 0.497 1.00 45.55 295 LEU A CA 1
ATOM 2245 C C . LEU A 1 295 ? 4.064 -8.942 1.771 1.00 44.95 295 LEU A C 1
ATOM 2246 O O . LEU A 1 295 ? 4.053 -7.711 1.644 1.00 48.55 295 LEU A O 1
ATOM 2251 N N . GLU A 1 296 ? 4.083 -9.563 2.947 1.00 44.30 296 GLU A N 1
ATOM 2252 C CA . GLU A 1 296 ? 4.158 -8.864 4.257 1.00 48.62 296 GLU A CA 1
ATOM 2253 C C . GLU A 1 296 ? 5.011 -9.698 5.224 1.00 47.08 296 GLU A C 1
ATOM 2254 O O . GLU A 1 296 ? 5.186 -10.935 4.969 1.00 45.81 296 GLU A O 1
ATOM 2260 N N . THR A 1 297 ? 5.518 -9.042 6.282 1.00 38.07 297 THR A N 1
ATOM 2261 C CA . THR A 1 297 ? 6.260 -9.661 7.408 1.00 40.01 297 THR A CA 1
ATOM 2262 C C . THR A 1 297 ? 5.713 -9.059 8.700 1.00 42.40 297 THR A C 1
ATOM 2263 O O . THR A 1 297 ? 6.090 -7.926 9.023 1.00 43.77 297 THR A O 1
ATOM 2267 N N . ALA A 1 298 ? 4.848 -9.787 9.394 1.00 45.60 298 ALA A N 1
ATOM 2268 C CA . ALA A 1 298 ? 4.085 -9.287 10.549 1.00 45.28 298 ALA A CA 1
ATOM 2269 C C . ALA A 1 298 ? 4.641 -9.900 11.824 1.00 48.20 298 ALA A C 1
ATOM 2270 O O . ALA A 1 298 ? 4.942 -11.099 11.846 1.00 51.83 298 ALA A O 1
ATOM 2272 N N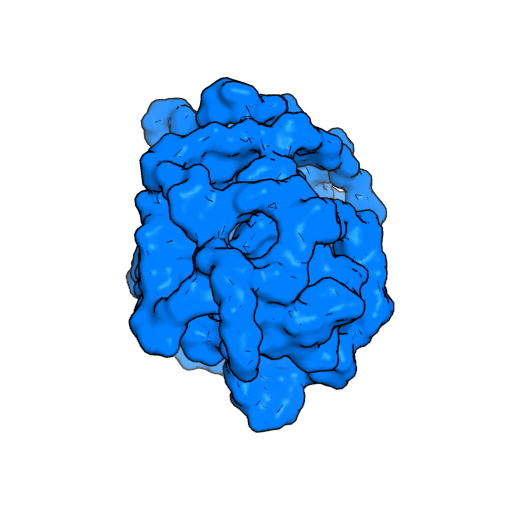 . GLU A 1 299 ? 4.740 -9.069 12.846 1.00 41.74 299 GLU A N 1
ATOM 2273 C CA . GLU A 1 299 ? 5.008 -9.471 14.238 1.00 43.74 299 GLU A CA 1
ATOM 2274 C C . GLU A 1 299 ? 3.638 -9.885 14.765 1.00 43.75 299 GLU A C 1
ATOM 2275 O O . GLU A 1 299 ? 2.628 -9.489 14.125 1.00 48.03 299 GLU A O 1
ATOM 2281 N N . LEU A 1 300 ? 3.585 -10.682 15.827 1.00 42.93 300 LEU A N 1
ATOM 2282 C CA . LEU A 1 300 ? 2.299 -11.168 16.390 1.00 47.74 300 LEU A CA 1
ATOM 2283 C C . LEU A 1 300 ? 2.074 -10.537 17.761 1.00 49.52 300 LEU A C 1
ATOM 2284 O O . LEU A 1 300 ? 2.876 -10.715 18.665 1.00 49.18 300 LEU A O 1
ATOM 2289 N N . PRO A 1 301 ? 0.987 -9.750 17.930 1.00 56.06 301 PRO A N 1
ATOM 2290 C CA . PRO A 1 301 ? 0.606 -9.203 19.234 1.00 57.25 301 PRO A CA 1
ATOM 2291 C C . PRO A 1 301 ? 0.695 -10.214 20.387 1.00 52.58 301 PRO A C 1
ATOM 2292 O O . PRO A 1 301 ? -0.033 -11.188 20.317 1.00 48.81 301 PRO A O 1
ATOM 2296 N N . GLY A 1 302 ? 1.579 -9.981 21.373 1.00 48.73 302 GLY A N 1
ATOM 2297 C CA . GLY A 1 302 ? 1.688 -10.800 22.606 1.00 50.36 302 GLY A CA 1
ATOM 2298 C C . GLY A 1 302 ? 2.772 -11.881 22.563 1.00 50.89 302 GLY A C 1
ATOM 2299 O O . GLY A 1 302 ? 2.848 -12.670 23.546 1.00 46.41 302 GLY A O 1
ATOM 2300 N N . ARG A 1 303 ? 3.598 -11.918 21.502 1.00 43.63 303 ARG A N 1
ATOM 2301 C CA . ARG A 1 303 ? 4.520 -13.048 21.187 1.00 49.20 303 ARG A CA 1
ATOM 2302 C C . ARG A 1 303 ? 5.818 -12.497 20.631 1.00 46.78 303 ARG A C 1
ATOM 2303 O O . ARG A 1 303 ? 5.732 -11.507 19.898 1.00 45.89 303 ARG A O 1
ATOM 2311 N N . SER A 1 304 ? 6.932 -13.176 20.920 1.00 50.66 304 SER A N 1
ATOM 2312 C CA . SER A 1 304 ? 8.283 -12.868 20.384 1.00 56.90 304 SER A CA 1
ATOM 2313 C C . SER A 1 304 ? 8.914 -14.107 19.724 1.00 55.05 304 SER A C 1
ATOM 2314 O O . SER A 1 304 ? 9.878 -13.914 18.951 1.00 52.19 304 SER A O 1
ATOM 2317 N N . ASP A 1 305 ? 8.400 -15.318 20.010 1.00 52.94 305 ASP A N 1
ATOM 2318 C CA . ASP A 1 305 ? 8.938 -16.613 19.496 1.00 54.15 305 ASP A CA 1
ATOM 2319 C C . ASP A 1 305 ? 8.783 -16.659 17.974 1.00 55.95 305 ASP A C 1
ATOM 2320 O O . ASP A 1 305 ? 9.797 -16.843 17.278 1.00 61.03 305 ASP A O 1
ATOM 2325 N N . ILE A 1 306 ? 7.563 -16.434 17.483 1.00 58.55 306 ILE A N 1
ATOM 2326 C CA . ILE A 1 306 ? 7.218 -16.516 16.032 1.00 53.83 306 ILE A CA 1
ATOM 2327 C C . ILE A 1 306 ? 6.639 -15.183 15.569 1.00 51.03 306 ILE A C 1
ATOM 2328 O O . ILE A 1 306 ? 5.949 -14.517 16.375 1.00 50.98 306 ILE A O 1
ATOM 2333 N N . GLY A 1 307 ? 6.965 -14.827 14.329 1.00 39.87 307 GLY A N 1
ATOM 2334 C CA . GLY A 1 307 ? 6.202 -13.893 13.501 1.00 41.99 307 GLY A CA 1
ATOM 2335 C C . GLY A 1 307 ? 5.445 -14.630 12.409 1.00 41.83 307 GLY A C 1
ATOM 2336 O O . GLY A 1 307 ? 5.511 -15.885 12.346 1.00 43.31 307 GLY A O 1
ATOM 2337 N N . ALA A 1 308 ? 4.780 -13.856 11.556 1.00 43.30 308 ALA A N 1
ATOM 2338 C CA . ALA A 1 308 ? 3.963 -14.311 10.410 1.00 41.44 308 ALA A CA 1
ATOM 2339 C C . ALA A 1 308 ? 4.555 -13.740 9.124 1.00 35.10 308 ALA A C 1
ATOM 2340 O O . ALA A 1 308 ? 4.760 -12.527 9.068 1.00 38.62 308 ALA A O 1
ATOM 2342 N N . LEU A 1 309 ? 4.863 -14.586 8.144 1.00 32.76 309 LEU A N 1
ATOM 2343 C CA . LEU A 1 309 ? 5.056 -14.147 6.739 1.00 32.16 309 LEU A CA 1
ATOM 2344 C C . LEU A 1 309 ? 3.717 -14.275 6.002 1.00 36.35 309 LEU A C 1
ATOM 2345 O O . LEU A 1 309 ? 3.119 -15.396 6.047 1.00 34.42 309 LEU A O 1
ATOM 2350 N N . ARG A 1 310 ? 3.260 -13.199 5.347 1.00 36.13 310 ARG A N 1
ATOM 2351 C CA . ARG A 1 310 ? 2.259 -13.288 4.253 1.00 37.61 310 ARG A CA 1
ATOM 2352 C C . ARG A 1 310 ? 3.006 -13.683 2.978 1.00 35.12 310 ARG A C 1
ATOM 2353 O O . ARG A 1 310 ? 3.984 -12.974 2.655 1.00 34.47 310 ARG A O 1
ATOM 2361 N N . LEU A 1 311 ? 2.581 -14.758 2.289 1.00 34.81 311 LEU A N 1
ATOM 2362 C CA . LEU A 1 311 ? 3.251 -15.301 1.063 1.00 30.80 311 LEU A CA 1
ATOM 2363 C C . LEU A 1 311 ? 2.263 -15.487 -0.104 1.00 33.28 311 LEU A C 1
ATOM 2364 O O . LEU A 1 311 ? 1.086 -15.904 0.131 1.00 31.08 311 LEU A O 1
ATOM 2369 N N . ARG A 1 312 ? 2.763 -15.279 -1.327 1.00 33.31 312 ARG A N 1
ATOM 2370 C CA . ARG A 1 312 ? 2.100 -15.665 -2.597 1.00 35.61 312 ARG A CA 1
ATOM 2371 C C . ARG A 1 312 ? 2.950 -16.744 -3.253 1.00 34.32 312 ARG A C 1
ATOM 2372 O O . ARG A 1 312 ? 4.125 -16.461 -3.492 1.00 32.34 312 ARG A O 1
ATOM 2380 N N . THR A 1 313 ? 2.342 -17.903 -3.536 1.00 32.22 313 THR A N 1
ATOM 2381 C CA . THR A 1 313 ? 2.958 -19.063 -4.221 1.00 28.26 313 THR A CA 1
ATOM 2382 C C . THR A 1 313 ? 2.159 -19.361 -5.481 1.00 24.60 313 THR A C 1
ATOM 2383 O O . THR A 1 313 ? 0.934 -19.520 -5.380 1.00 27.95 313 THR A O 1
ATOM 2387 N N . VAL A 1 314 ? 2.836 -19.406 -6.601 1.00 25.88 314 VAL A N 1
ATOM 2388 C CA . VAL A 1 314 ? 2.217 -19.659 -7.924 1.00 27.81 314 VAL A CA 1
ATOM 2389 C C . VAL A 1 314 ? 2.793 -20.968 -8.442 1.00 32.65 314 VAL A C 1
ATOM 2390 O O . VAL A 1 314 ? 4.056 -21.073 -8.497 1.00 31.57 314 VAL A O 1
ATOM 2394 N N . ALA A 1 315 ? 1.923 -21.917 -8.805 1.00 32.32 315 ALA A N 1
ATOM 2395 C CA . ALA A 1 315 ? 2.339 -23.196 -9.423 1.00 34.11 315 ALA A CA 1
ATOM 2396 C C . ALA A 1 315 ? 2.034 -23.165 -10.915 1.00 31.43 315 ALA A C 1
ATOM 2397 O O . ALA A 1 315 ? 0.999 -22.590 -11.303 1.00 34.36 315 ALA A O 1
ATOM 2399 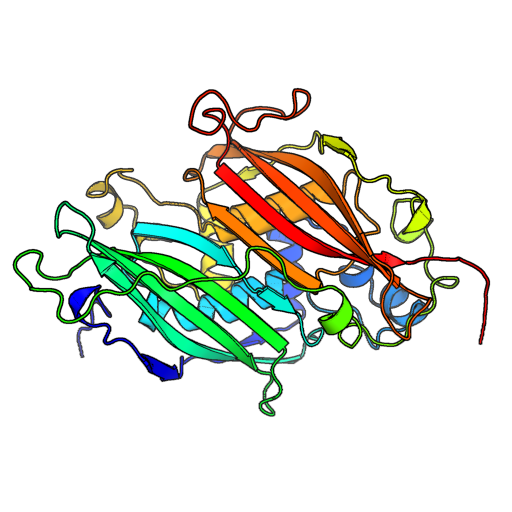N N . THR A 1 316 ? 2.872 -23.857 -11.683 1.00 29.75 316 THR A N 1
ATOM 2400 C CA . THR A 1 316 ? 2.731 -24.076 -13.136 1.00 29.11 316 THR A CA 1
ATOM 2401 C C . THR A 1 316 ? 2.628 -25.570 -13.391 1.00 29.36 316 THR A C 1
ATOM 2402 O O . THR A 1 316 ? 2.981 -26.343 -12.503 1.00 29.00 316 THR A O 1
ATOM 2406 N N . LYS A 1 317 ? 2.229 -25.931 -14.594 1.00 30.57 317 LYS A N 1
ATOM 2407 C CA . LYS A 1 317 ? 2.443 -27.275 -15.167 1.00 29.83 317 LYS A CA 1
ATOM 2408 C C . LYS A 1 317 ? 3.383 -27.139 -16.352 1.00 32.50 317 LYS A C 1
ATOM 2409 O O . LYS A 1 317 ? 3.223 -26.169 -17.135 1.00 38.31 317 LYS A O 1
ATOM 2415 N N . ASN A 1 318 ? 4.334 -28.064 -16.445 1.00 28.99 318 ASN A N 1
ATOM 2416 C CA . ASN A 1 318 ? 5.213 -28.294 -17.617 1.00 33.77 318 ASN A CA 1
ATOM 2417 C C . ASN A 1 318 ? 6.020 -27.036 -17.954 1.00 32.91 318 ASN A C 1
ATOM 2418 O O . ASN A 1 318 ? 6.266 -26.830 -19.116 1.00 39.56 318 ASN A O 1
ATOM 2423 N N . GLN A 1 319 ? 6.446 -26.263 -16.962 1.00 34.60 319 GLN A N 1
ATOM 2424 C CA . GLN A 1 319 ? 7.207 -25.000 -17.166 1.00 35.15 319 GLN A CA 1
ATOM 2425 C C . GLN A 1 319 ? 7.886 -24.584 -15.862 1.00 34.33 319 GLN A C 1
ATOM 2426 O O . GLN A 1 319 ? 7.191 -24.086 -14.954 1.00 35.85 319 GLN A O 1
ATOM 2432 N N . ALA A 1 320 ? 9.211 -24.722 -15.805 1.00 38.48 320 ALA A N 1
ATOM 2433 C CA . ALA A 1 320 ? 10.093 -24.182 -14.741 1.00 36.73 320 ALA A CA 1
ATOM 2434 C C . ALA A 1 320 ? 9.743 -22.724 -14.443 1.00 38.86 320 ALA A C 1
ATOM 2435 O O . ALA A 1 320 ? 9.197 -22.058 -15.317 1.00 36.37 320 ALA A O 1
ATOM 2437 N N . CYS A 1 321 ? 10.094 -22.241 -13.253 1.00 42.31 321 CYS A N 1
ATOM 2438 C CA . CYS A 1 321 ? 9.602 -20.949 -12.716 1.00 41.37 321 CYS A CA 1
ATOM 2439 C C . CYS A 1 321 ? 10.746 -19.972 -12.438 1.00 41.59 321 CYS A C 1
ATOM 2440 O O . CYS A 1 321 ? 10.518 -19.001 -11.703 1.00 39.72 321 CYS A O 1
ATOM 2443 N N . GLY A 1 322 ? 11.915 -20.195 -13.037 1.00 45.82 322 GLY A N 1
ATOM 2444 C CA . GLY A 1 322 ? 13.075 -19.289 -12.900 1.00 50.13 322 GLY A CA 1
ATOM 2445 C C . GLY A 1 322 ? 12.748 -17.891 -13.403 1.00 49.88 322 GLY A C 1
ATOM 2446 O O . GLY A 1 322 ? 13.294 -16.924 -12.849 1.00 49.14 322 GLY A O 1
ATOM 2447 N N . ALA A 1 323 ? 11.861 -17.794 -14.402 1.00 58.29 323 ALA A N 1
ATOM 2448 C CA . ALA A 1 323 ? 11.378 -16.521 -14.997 1.00 56.76 323 ALA A CA 1
ATOM 2449 C C . ALA A 1 323 ? 10.187 -15.960 -14.198 1.00 54.33 323 ALA A C 1
ATOM 2450 O O . ALA A 1 323 ? 9.650 -14.933 -14.628 1.00 54.41 323 ALA A O 1
ATOM 2452 N N . TYR A 1 324 ? 9.815 -16.598 -13.076 1.00 50.56 324 TYR A N 1
ATOM 2453 C CA . TYR A 1 324 ? 8.673 -16.249 -12.191 1.00 49.27 324 TYR A CA 1
ATOM 2454 C C . TYR A 1 324 ? 7.404 -15.968 -13.000 1.00 52.74 324 TYR A C 1
ATOM 2455 O O . TYR A 1 324 ? 6.897 -14.851 -12.949 1.00 60.77 324 TYR A O 1
ATOM 2464 N N . PRO A 1 325 ? 6.825 -16.945 -13.744 1.00 51.30 325 PRO A N 1
ATOM 2465 C CA . PRO A 1 325 ? 5.550 -16.747 -14.449 1.00 54.09 325 PRO A CA 1
ATOM 2466 C C . PRO A 1 325 ? 4.391 -16.240 -13.570 1.00 52.97 325 PRO A C 1
ATOM 2467 O O . PRO A 1 325 ? 4.272 -16.657 -12.422 1.00 50.48 325 PRO A O 1
ATOM 2471 N N . ASP A 1 326 ? 3.545 -15.364 -14.123 1.00 48.88 326 ASP A N 1
ATOM 2472 C CA . ASP A 1 326 ? 2.475 -14.674 -13.349 1.00 49.00 326 ASP A CA 1
ATOM 2473 C C . ASP A 1 326 ? 1.356 -14.269 -14.319 1.00 51.03 326 ASP A C 1
ATOM 2474 O O . ASP A 1 326 ? 0.750 -15.190 -14.942 1.00 42.46 326 ASP A O 1
ATOM 2479 N N . LYS A 1 327 ? 1.134 -12.955 -14.484 1.00 50.00 327 LYS A N 1
ATOM 2480 C CA . LYS A 1 327 ? 0.113 -12.368 -15.391 1.00 48.49 327 LYS A CA 1
ATOM 2481 C C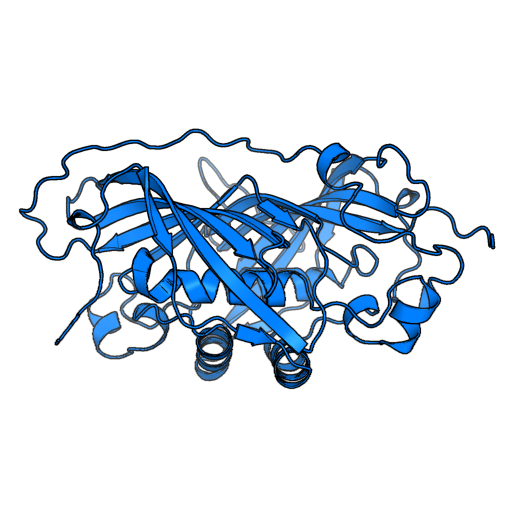 . LYS A 1 327 ? 0.746 -12.222 -16.771 1.00 45.19 327 LYS A C 1
ATOM 2482 O O . LYS A 1 327 ? 1.957 -12.420 -16.864 1.00 46.75 327 LYS A O 1
ATOM 2488 N N . GLN A 1 328 ? -0.066 -11.948 -17.797 1.00 54.34 328 GLN A N 1
ATOM 2489 C CA . GLN A 1 328 ? 0.369 -11.851 -19.220 1.00 52.23 328 GLN A CA 1
ATOM 2490 C C . GLN A 1 328 ? -0.765 -11.261 -20.081 1.00 58.53 328 GLN A C 1
ATOM 2491 O O . GLN A 1 328 ? -1.331 -12.002 -20.927 1.00 60.03 328 GLN A O 1
ATOM 2497 N N . GLY A 1 329 ? -1.052 -9.965 -19.893 1.00 56.14 329 GLY A N 1
ATOM 2498 C CA . GLY A 1 329 ? -2.181 -9.245 -20.509 1.00 57.85 329 GLY A CA 1
ATOM 2499 C C . GLY A 1 329 ? -3.263 -8.943 -19.487 1.00 57.68 329 GLY A C 1
ATOM 2500 O O . GLY A 1 329 ? -2.961 -8.257 -18.500 1.00 59.44 329 GLY A O 1
ATOM 2501 N N . GLU A 1 330 ? -4.479 -9.448 -19.702 1.00 61.69 330 GLU A N 1
ATOM 2502 C CA . GLU A 1 330 ? -5.612 -9.332 -18.739 1.00 66.55 330 GLU A CA 1
ATOM 2503 C C . GLU A 1 330 ? -5.674 -10.593 -17.857 1.00 64.25 330 GLU A C 1
ATOM 2504 O O . GLU A 1 330 ? -6.461 -10.611 -16.883 1.00 65.34 330 GLU A O 1
ATOM 2510 N N . GLY A 1 331 ? -4.864 -11.609 -18.170 1.00 61.62 331 GLY A N 1
ATOM 2511 C CA . GLY A 1 331 ? -4.867 -12.908 -17.475 1.00 60.03 331 GLY A CA 1
ATOM 2512 C C . GLY A 1 331 ? -3.466 -13.456 -17.259 1.00 56.30 331 GLY A C 1
ATOM 2513 O O . GLY A 1 331 ? -2.479 -12.797 -17.655 1.00 60.04 331 GLY A O 1
ATOM 2514 N N . TYR A 1 332 ? -3.398 -14.646 -16.668 1.00 47.97 332 TYR A N 1
ATOM 2515 C CA . TYR A 1 332 ? -2.148 -15.337 -16.268 1.00 42.09 332 TYR A CA 1
ATOM 2516 C C . TYR A 1 332 ? -1.397 -15.830 -17.494 1.00 40.29 332 TYR A C 1
ATOM 2517 O O . TYR A 1 332 ? -2.031 -16.059 -18.522 1.00 38.00 332 TYR A O 1
ATOM 2526 N N . ASP A 1 333 ? -0.074 -15.955 -17.354 1.00 42.91 333 ASP A N 1
ATOM 2527 C CA . ASP A 1 333 ? 0.810 -16.828 -18.170 1.00 40.23 333 ASP A CA 1
ATOM 2528 C C . ASP A 1 333 ? 0.070 -18.150 -18.348 1.00 38.00 333 ASP A C 1
ATOM 2529 O O . ASP A 1 333 ? -0.458 -18.694 -17.375 1.00 40.14 333 ASP A O 1
ATOM 2534 N N . PRO A 1 334 ? 0.023 -18.720 -19.572 1.00 36.50 334 PRO A N 1
ATOM 2535 C CA . PRO A 1 334 ? -0.747 -19.941 -19.836 1.00 38.06 334 PRO A CA 1
ATOM 2536 C C . PRO A 1 334 ? -0.388 -21.184 -18.995 1.00 38.67 334 PRO A C 1
ATOM 2537 O O . PRO A 1 334 ? -1.178 -22.105 -18.929 1.00 35.99 334 PRO A O 1
ATOM 2541 N N . SER A 1 335 ? 0.801 -21.220 -18.402 1.00 37.19 335 SER A N 1
ATOM 2542 C CA . SER A 1 335 ? 1.296 -22.396 -17.644 1.00 37.84 335 SER A CA 1
ATOM 2543 C C . SER A 1 335 ? 0.800 -22.357 -16.185 1.00 41.18 335 SER A C 1
ATOM 2544 O O . SER A 1 335 ? 0.870 -23.422 -15.535 1.00 40.58 335 SER A O 1
ATOM 2547 N N . VAL A 1 336 ? 0.235 -21.243 -15.699 1.00 37.59 336 VAL A N 1
ATOM 2548 C CA . VAL A 1 336 ? -0.149 -21.070 -14.261 1.00 38.95 336 VAL A CA 1
ATOM 2549 C C . VAL A 1 336 ? -1.410 -21.891 -13.956 1.00 39.83 336 VAL A C 1
ATOM 2550 O O . VAL A 1 336 ? -2.372 -21.781 -14.743 1.00 41.78 336 VAL A O 1
ATOM 2554 N N . ILE A 1 337 ? -1.412 -22.646 -12.840 1.00 32.01 337 ILE A N 1
ATOM 2555 C CA . ILE A 1 337 ? -2.538 -23.536 -12.420 1.00 30.68 337 ILE A CA 1
ATOM 2556 C C . ILE A 1 337 ? -3.067 -23.143 -11.041 1.00 30.23 337 ILE A C 1
ATOM 2557 O O . ILE A 1 337 ? -4.220 -23.504 -10.738 1.00 29.70 337 ILE A O 1
ATOM 2562 N N . LEU A 1 338 ? -2.269 -22.441 -10.232 1.00 27.40 338 LEU A N 1
ATOM 2563 C CA . LEU A 1 338 ? -2.656 -22.034 -8.868 1.00 29.37 338 LEU A CA 1
ATOM 2564 C C . LEU A 1 338 ? -1.997 -20.686 -8.557 1.00 31.26 338 LEU A C 1
ATOM 2565 O O . LEU A 1 338 ? -0.827 -20.470 -8.994 1.00 31.77 338 LEU A O 1
ATOM 2570 N N . ASP A 1 339 ? -2.719 -19.853 -7.812 1.00 30.54 339 ASP A N 1
ATOM 2571 C CA . ASP A 1 339 ? -2.248 -18.558 -7.273 1.00 32.91 339 ASP A CA 1
ATOM 2572 C C . ASP A 1 339 ? -2.788 -18.485 -5.851 1.00 32.26 339 ASP A C 1
ATOM 2573 O O . ASP A 1 339 ? -4.017 -18.389 -5.663 1.00 32.25 339 ASP A O 1
ATOM 2578 N N . LEU A 1 340 ? -1.909 -18.698 -4.874 1.00 31.76 340 LEU A N 1
ATOM 2579 C CA . LEU A 1 340 ? -2.327 -18.921 -3.475 1.00 33.68 340 LEU A CA 1
ATOM 2580 C C . LEU A 1 340 ? -1.629 -17.886 -2.605 1.00 32.27 340 LEU A C 1
ATOM 2581 O O . LEU A 1 340 ? -0.399 -17.788 -2.685 1.00 37.47 340 LEU A O 1
ATOM 2586 N N . ASP A 1 341 ? -2.415 -17.182 -1.800 1.00 35.35 341 ASP A N 1
ATOM 2587 C CA . ASP A 1 341 ? -1.982 -16.063 -0.935 1.00 35.25 341 ASP A CA 1
ATOM 2588 C C . ASP A 1 341 ? -2.342 -16.455 0.493 1.00 34.23 341 ASP A C 1
ATOM 2589 O O . ASP A 1 341 ? -3.558 -16.574 0.776 1.00 31.57 341 ASP A O 1
ATOM 2594 N N . TYR A 1 342 ? -1.332 -16.648 1.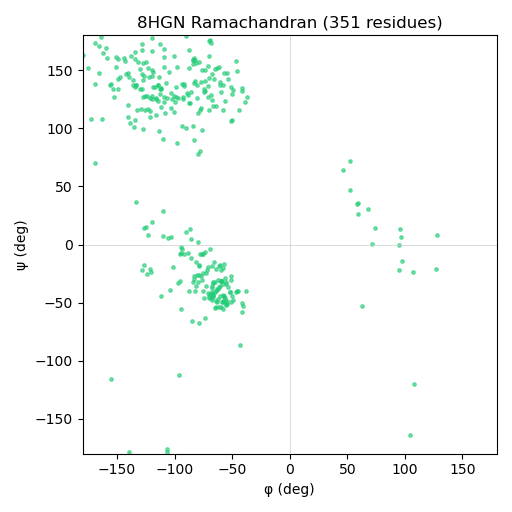356 1.00 28.89 342 TYR A N 1
ATOM 2595 C CA . TYR A 1 342 ? -1.494 -17.274 2.689 1.00 30.36 342 TYR A CA 1
ATOM 2596 C C . TYR A 1 342 ? -0.462 -16.709 3.677 1.00 30.84 342 TYR A C 1
ATOM 2597 O O . TYR A 1 342 ? 0.543 -16.113 3.224 1.00 29.21 342 TYR A O 1
ATOM 2606 N N . TRP A 1 343 ? -0.779 -16.861 4.965 1.00 32.45 343 TRP A N 1
ATOM 2607 C CA . TRP A 1 343 ? 0.084 -16.589 6.149 1.00 42.44 343 TRP A CA 1
ATOM 2608 C C . TRP A 1 343 ? 0.678 -17.913 6.669 1.00 33.93 343 TRP A C 1
ATOM 2609 O O . TRP A 1 343 ? -0.106 -18.821 7.095 1.00 31.15 343 TRP A O 1
ATOM 2620 N N . ALA A 1 344 ? 2.009 -17.998 6.731 1.00 35.91 344 ALA A N 1
ATOM 2621 C CA . ALA A 1 344 ? 2.736 -19.064 7.470 1.00 35.32 344 ALA A CA 1
ATOM 2622 C C . ALA A 1 344 ? 3.420 -18.508 8.728 1.00 39.17 344 ALA A C 1
ATOM 2623 O O . ALA A 1 344 ? 3.696 -17.293 8.817 1.00 38.57 344 ALA A O 1
ATOM 2625 N N . PHE A 1 345 ? 3.768 -19.393 9.653 1.00 40.97 345 PHE A N 1
ATOM 2626 C CA . PHE A 1 345 ? 4.495 -19.033 10.894 1.00 38.44 345 PHE A CA 1
ATOM 2627 C C . PHE A 1 345 ? 5.977 -19.327 10.689 1.00 37.73 345 PHE A C 1
ATOM 2628 O O . PHE A 1 345 ? 6.304 -20.184 9.855 1.00 43.35 345 PHE A O 1
ATOM 2636 N N . ILE A 1 346 ? 6.839 -18.592 11.399 1.00 37.68 346 ILE A N 1
ATOM 2637 C CA . ILE A 1 346 ? 8.319 -18.750 11.330 1.00 37.70 346 ILE A CA 1
ATOM 2638 C C . ILE A 1 346 ? 8.955 -18.248 12.633 1.00 40.50 346 ILE A C 1
ATOM 2639 O O . ILE A 1 346 ? 8.545 -17.218 13.172 1.00 38.50 346 ILE A O 1
ATOM 2644 N N . PRO A 1 347 ? 9.963 -18.982 13.169 1.00 43.42 347 PRO A N 1
ATOM 2645 C CA . PRO A 1 347 ? 10.706 -18.559 14.356 1.00 44.79 347 PRO A CA 1
ATOM 2646 C C . PRO A 1 347 ? 11.360 -17.185 14.207 1.00 45.01 347 PRO A C 1
ATOM 2647 O O . PRO A 1 347 ? 11.786 -16.880 13.120 1.00 39.63 347 PRO A O 1
ATOM 2651 N N . ARG A 1 348 ? 11.464 -16.439 15.315 1.00 50.62 348 ARG A N 1
ATOM 2652 C CA . ARG A 1 348 ? 12.227 -15.163 15.383 1.00 57.77 348 ARG A CA 1
ATOM 2653 C C . ARG A 1 348 ? 13.643 -15.438 15.934 1.00 58.66 348 ARG A C 1
ATOM 2654 O O . ARG A 1 348 ? 14.408 -16.096 15.190 1.00 57.26 348 ARG A O 1
ATOM 2662 N N . LEU A 1 349 ? 13.975 -14.962 17.153 1.00 60.96 349 LEU A N 1
ATOM 2663 C CA . LEU A 1 349 ? 15.353 -14.869 17.739 1.00 57.55 349 LEU A CA 1
ATOM 2664 C C . LEU A 1 349 ? 15.750 -16.200 18.375 1.00 60.51 349 LEU A C 1
ATOM 2665 O O . LEU A 1 349 ? 14.853 -16.988 18.723 1.00 66.79 349 LEU A O 1
ATOM 2670 N N . GLU A 1 350 ? 17.056 -16.422 18.540 1.00 63.39 350 GLU A N 1
ATOM 2671 C CA . GLU A 1 350 ? 17.636 -17.742 18.894 1.00 59.59 350 GLU A CA 1
ATOM 2672 C C . GLU A 1 350 ? 18.178 -17.684 20.325 1.00 61.17 350 GLU A C 1
ATOM 2673 O O . GLU A 1 350 ? 18.800 -18.678 20.753 1.00 52.09 350 GLU A O 1
ATOM 2679 N N . HIS A 1 351 ? 17.933 -16.585 21.048 1.00 62.83 351 HIS A N 1
ATOM 2680 C CA . HIS A 1 351 ? 18.479 -16.372 22.417 1.00 61.74 351 HIS A CA 1
ATOM 2681 C C . HIS A 1 351 ? 17.781 -17.347 23.368 1.00 57.41 351 HIS A C 1
ATOM 2682 O O . HIS A 1 351 ? 16.545 -17.230 23.496 1.00 55.45 351 HIS A O 1
ATOM 2689 N N . HIS A 1 352 ? 18.527 -18.292 23.965 1.00 49.97 352 HIS A N 1
ATOM 2690 C CA . HIS A 1 352 ? 17.972 -19.302 24.912 1.00 51.07 352 HIS A CA 1
ATOM 2691 C C . HIS A 1 352 ? 17.322 -18.599 26.111 1.00 50.70 352 HIS A C 1
ATOM 2692 O O . HIS A 1 352 ? 17.960 -17.712 26.690 1.00 53.03 352 HIS A O 1
ATOM 2699 N N . HIS A 1 353 ? 16.101 -18.999 26.454 1.00 49.41 353 HIS A N 1
ATOM 2700 C CA . HIS A 1 353 ? 15.347 -18.596 27.666 1.00 52.34 353 HIS A CA 1
ATOM 2701 C C . HIS A 1 353 ? 14.872 -19.883 28.338 1.00 49.48 353 HIS A C 1
ATOM 2702 O O . HIS A 1 353 ? 15.092 -20.968 27.747 1.00 52.50 353 HIS A O 1
ATOM 2709 N N . HIS A 1 354 ? 14.293 -19.780 29.534 1.00 50.70 354 HIS A N 1
ATOM 2710 C CA . HIS A 1 354 ? 13.578 -20.899 30.205 1.00 50.24 354 HIS A CA 1
ATOM 2711 C C . HIS A 1 354 ? 12.078 -20.678 29.978 1.00 44.74 354 HIS A C 1
ATOM 2712 O O . HIS A 1 354 ? 11.238 -21.478 30.383 1.00 56.17 354 HIS A O 1
#

Solvent-accessible surface area: 14865 Å² total; per-residue (Å²): 254,139,112,74,8,62,19,2,45,53,12,171,38,55,30,89,14,213,15,72,74,81,37,59,0,60,93,48,10,41,62,67,6,64,86,25,5,39,20,131,4,19,1,21,89,36,72,74,7,0,113,83,1,33,7,89,27,13,6,2,14,14,5,1,3,0,0,1,0,4,0,4,0,1,55,40,0,4,30,2,7,44,25,22,53,1,2,5,48,1,9,9,86,97,18,3,44,52,52,51,36,0,41,3,58,0,71,1,30,0,5,89,24,30,123,95,72,86,12,0,24,0,27,0,82,0,39,0,21,7,90,80,54,116,52,2,0,26,1,0,1,55,0,41,0,58,10,129,67,54,155,22,166,26,101,94,75,98,75,15,169,32,54,164,61,27,80,23,39,96,8,3,164,13,13,38,120,16,36,8,15,33,8,64,37,88,117,1,51,11,91,85,8,18,89,88,18,61,94,44,63,99,22,41,0,103,63,38,82,61,1,94,52,61,70,0,23,75,0,0,126,25,0,66,3,60,7,74,6,10,54,56,42,111,44,1,129,155,24,190,55,31,105,56,14,2,5,16,0,2,7,2,2,1,1,16,8,12,0,24,61,31,0,3,0,0,1,2,8,0,0,4,0,36,4,130,26,36,34,37,2,26,38,48,21,26,0,51,0,4,0,35,1,50,68,50,16,111,4,83,90,44,72,17,2,0,0,0,39,1,32,3,0,0,0,46,83,93,59,1,48,96,72,11,39,116,110,80,188,33,42,34,109,16,1,2,0,18,14,12,7,0,0,1,0,3,46,99,90,140,153,104,240

InterPro domains:
  IPR016790 Thiol ester hydratase, Rv0216, predicted [PIRSF021494] (2-347)
  IPR029069 HotDog domain superfamily [SSF54637] (2-151)
  IPR029069 HotDog domain superfamily [SSF54637] (189-348)
  IPR048274 Mesaconyl-CoA hydratase [PF19315] (5-321)
  IPR052342 Mesaconyl-CoA Hydratase/Beta-methylmalyl-CoA Dehydratase [PTHR43664] (2-344)

Foldseek 3Di:
DPDLADFQQRDDAFDKDFFDDWDQAAVVLLVLLCVLAVAQQLLQVPQPLVVLFPDPGRFRAVLSVVLLQVQRCQRHPQLQFPWWWKKAWKFQQETHHHRWIKTKMKGFHFWAQDPQLQWIKTKIWMWIATPVRHTRMTMITITIGGHPDSVDDRDDGGDDDGFLADDLQSLLNYDDATALQSNDCVSLPHPDFLVNDDAFDKFWLQDKDAAALCSQVVNSVSSNRNRVLSPPLPVCCPPPVNGRWRHLSSLVSNQNRSCCSPPSQLNHFGTWNMKTQQATDDHRWMKTKMKGFNDRAQYPPGQFKTKTWMWMWMFTPDGCPVPWAQDPPGGDPRTGMITTGITIGTDDNDGDD

B-factor: mean 35.4, std 12.52, range [12.4, 87.94]

Secondary structure (DSSP, 8-state):
-------GGG--TT-EEE-S--EE--HHHHHHHHHHH----HHHH-HHHHHHHT-SSPPP-HHHHHHHHHHHHHHHHTTTEEEEEEEEEEEE-S---BTBEEEEEEEEEEEEE-TTSSEEEEEEEEEEE-TTS-EEEEEEEEEEEE-SSTTS--S--B-----SS--GGGSTTSSPP--TTT--HHHHT----GGG--TT-EEE----EEPPHHHHHHHHHHTT---GGGT-TTGGGGSSS-SPPP-HHHHHHHHHHHTHHHHTT--EEEEEEEEEE-S---TTPEEEEEEEEEEEE--TT-SSEEEEEEEEEEEESS--TT---B-SSSB-TTEEEEEEEEEEEE-------

Radius of gyration: 19.95 Å; Cα contacts (8 Å, |Δi|>4): 865; chains: 1; bounding box: 55×36×52 Å

Organism: Methylorubrum extorquens (strain CM4 / NCIMB 13688) (NCBI:txid440085)

Sequence (353 aa):
KTNPGRFFEDFRLGETIRHATPRTVTTGDVALYTALYGPRFTVQSSDAFAKTIGYPASPLDDLLTFHVVFGKTVPDVSLNALANLGYAEGGFHRPVYPGETLSTVSEVIGLKESSNRQTGVVYVRSTGSDASGRTVLSYCRWVLVRKRDPEAKIAEEHVPQLAKVVNPADLAHALPPLDPAAYDNALAGSPHRFADYAVGEKIDHVDGMTVEEAEHQIATRLFQNTAKVHFDAVATKETKFGKRLIYGGHVISLARALSFNGLANAFAIGGINAGRHVAPLFAGDTVYAWSEVLETAELPGRSDIGALRLRTVATKNQACGAYPDKQGEGYDPSVILDLDYWAFIPRLEHHHH